Protein AF-A0A0D0D0M6-F1 (afdb_monomer_lite)

InterPro domains:
  IPR001842 Peptidase M36, fungalysin [PF02128] (1-257)
  IPR001842 Peptidase M36, fungalysin [PR00999] (35-55)
  IPR001842 Peptidase M36, fungalysin [PR00999] (170-192)
  IPR027268 Peptidase M4/M1, CTD superfamily [G3DSA:1.10.390.10] (174-257)
  IPR050371 Fungal extracellular virulence-associated metalloproteinases [PTHR33478] (1-257)

Secondary structure (DSSP, 8-state):
--EEEEE-TT--S--TTS-----EEPPPSSTTSPPPEE------PPP-SSHHHHHHHHHHTHHHHHHHHHHHHHHHHHHHHHTT--GGGT---S--TTSSS-S--PEEEEET-TT-SS-EEEE--STTS--EEEE-B-TTSSSPPBTTT-HHHHHHHHHHHHHHHHSS-TT---TTSSHHHHHHHHHHHHHHHHHHH--SS---B-SSHHHH--TTS-SSSS-B-SSTTT----GGGGGSTTTTSHHHHHHHHHHH-

Organism: NCBI:txid930991

Structure (mmCIF, N/CA/C/O backbone):
data_AF-A0A0D0D0M6-F1
#
_entry.id   AF-A0A0D0D0M6-F1
#
loop_
_atom_site.group_PDB
_atom_site.id
_atom_site.type_symbol
_atom_site.label_atom_id
_atom_site.label_alt_id
_atom_site.label_comp_id
_atom_site.label_asym_id
_atom_site.label_entity_id
_atom_site.label_seq_id
_atom_site.pdbx_PDB_ins_code
_atom_site.Cartn_x
_atom_site.Cartn_y
_atom_site.Cartn_z
_atom_site.occupancy
_atom_site.B_iso_or_equiv
_atom_site.auth_seq_id
_atom_site.auth_comp_id
_atom_site.auth_asym_id
_atom_site.auth_atom_id
_atom_site.pdbx_PDB_model_num
ATOM 1 N N . ASN A 1 1 ? 14.528 0.235 -9.787 1.00 97.25 1 ASN A N 1
ATOM 2 C CA . ASN A 1 1 ? 13.857 -0.540 -10.856 1.00 97.25 1 ASN A CA 1
ATOM 3 C C . ASN A 1 1 ? 12.371 -0.619 -10.584 1.00 97.25 1 ASN A C 1
ATOM 5 O O . ASN A 1 1 ? 11.600 -0.383 -11.497 1.00 97.25 1 ASN A O 1
ATOM 9 N N . ASN A 1 2 ? 11.991 -0.941 -9.349 1.00 98.06 2 ASN A N 1
ATOM 10 C CA . ASN A 1 2 ? 10.618 -1.296 -9.022 1.00 98.06 2 ASN A CA 1
ATOM 11 C C . ASN A 1 2 ? 9.775 -0.059 -8.644 1.00 98.06 2 ASN A C 1
ATOM 13 O O . ASN A 1 2 ? 8.611 0.020 -9.028 1.00 98.06 2 ASN A O 1
ATOM 17 N N . ILE A 1 3 ? 10.372 0.938 -7.967 1.00 97.19 3 ILE A N 1
ATOM 18 C CA . ILE A 1 3 ? 9.665 2.136 -7.484 1.00 97.19 3 ILE A CA 1
ATOM 19 C C . ILE A 1 3 ? 10.481 3.431 -7.670 1.00 97.19 3 ILE A C 1
ATOM 21 O O . ILE A 1 3 ? 11.702 3.438 -7.496 1.00 97.19 3 ILE A O 1
ATOM 25 N N . PHE A 1 4 ? 9.786 4.534 -7.967 1.00 97.81 4 PHE A N 1
ATOM 26 C CA . PHE A 1 4 ? 10.179 5.912 -7.666 1.00 97.81 4 PHE A CA 1
ATOM 27 C C . PHE A 1 4 ? 9.367 6.470 -6.481 1.00 97.81 4 PHE A C 1
ATOM 29 O O . PHE A 1 4 ? 8.154 6.635 -6.594 1.00 97.81 4 PHE A O 1
ATOM 36 N N . ALA A 1 5 ? 10.026 6.777 -5.358 1.00 97.69 5 ALA A N 1
ATOM 37 C CA . ALA A 1 5 ? 9.388 7.344 -4.167 1.00 97.69 5 ALA A CA 1
ATOM 38 C C . ALA A 1 5 ? 9.915 8.744 -3.846 1.00 97.69 5 ALA A C 1
ATOM 40 O O . ALA A 1 5 ? 11.127 8.965 -3.842 1.00 97.69 5 ALA A O 1
ATOM 41 N N . HIS A 1 6 ? 9.011 9.683 -3.568 1.00 98.12 6 HIS A N 1
ATOM 42 C CA . HIS A 1 6 ? 9.343 11.079 -3.287 1.00 98.12 6 HIS A CA 1
ATOM 43 C C . HIS A 1 6 ? 8.213 11.777 -2.519 1.00 98.12 6 HIS A C 1
ATOM 45 O O . HIS A 1 6 ? 7.079 11.302 -2.483 1.00 98.12 6 HIS A O 1
ATOM 51 N N . GLU A 1 7 ? 8.510 12.936 -1.932 1.00 97.31 7 GLU A N 1
ATOM 52 C CA . GLU A 1 7 ? 7.491 13.772 -1.288 1.00 97.31 7 GLU A CA 1
ATOM 53 C C . GLU A 1 7 ? 6.479 14.329 -2.307 1.00 97.31 7 GLU A C 1
ATOM 55 O 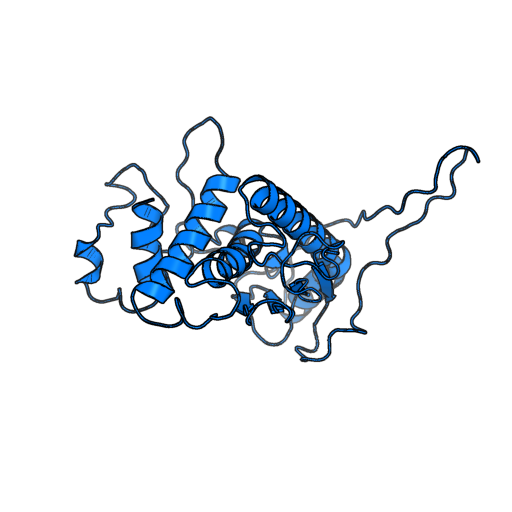O . GLU A 1 7 ? 6.792 14.461 -3.500 1.00 97.31 7 GLU A O 1
ATOM 60 N N . ASN A 1 8 ? 5.287 14.729 -1.849 1.00 97.50 8 ASN A N 1
ATOM 61 C CA . ASN A 1 8 ? 4.384 15.554 -2.659 1.00 97.50 8 ASN A CA 1
ATOM 62 C C . ASN A 1 8 ? 3.471 16.493 -1.849 1.00 97.50 8 ASN A C 1
ATOM 64 O O . ASN A 1 8 ? 2.256 16.519 -2.045 1.00 97.50 8 ASN A O 1
ATOM 68 N N . TRP A 1 9 ? 4.050 17.329 -0.987 1.00 95.06 9 TRP A N 1
ATOM 69 C CA . TRP A 1 9 ? 3.305 18.311 -0.181 1.00 95.06 9 TRP A CA 1
ATOM 70 C C . TRP A 1 9 ? 2.405 19.255 -0.979 1.00 95.06 9 TRP A C 1
ATOM 72 O O . TRP A 1 9 ? 1.359 19.671 -0.496 1.00 95.06 9 TRP A O 1
ATOM 82 N N . ASP A 1 10 ? 2.797 19.589 -2.208 1.00 93.62 10 ASP A N 1
ATOM 83 C CA . ASP A 1 10 ? 2.015 20.475 -3.072 1.00 93.62 10 ASP A CA 1
ATOM 84 C C . ASP A 1 10 ? 0.792 19.769 -3.705 1.00 93.62 10 ASP A C 1
ATOM 86 O O . ASP A 1 10 ? -0.006 20.435 -4.370 1.00 93.62 10 ASP A O 1
ATOM 90 N N . GLY A 1 11 ? 0.665 18.439 -3.569 1.00 93.06 11 GLY A N 1
ATOM 91 C CA . GLY A 1 11 ? -0.445 17.640 -4.107 1.00 93.06 11 GLY A CA 1
ATOM 92 C C . GLY A 1 11 ? -0.564 17.690 -5.635 1.00 93.06 11 GLY A C 1
ATOM 93 O O . GLY A 1 11 ? -1.667 17.694 -6.185 1.00 93.06 11 GLY A O 1
ATOM 94 N N . ARG A 1 12 ? 0.563 17.820 -6.350 1.00 91.50 12 ARG A N 1
ATOM 95 C CA . ARG A 1 12 ? 0.591 17.995 -7.814 1.00 91.50 12 ARG A CA 1
ATOM 96 C C . ARG A 1 12 ? 0.841 16.679 -8.545 1.00 91.50 12 ARG A C 1
ATOM 98 O O . ARG A 1 12 ? 1.447 15.760 -8.015 1.00 91.50 12 ARG A O 1
ATOM 105 N N . ASN A 1 13 ? 0.447 16.634 -9.817 1.00 88.00 13 ASN A N 1
ATOM 106 C CA . ASN A 1 13 ? 0.680 15.471 -10.683 1.00 88.00 13 ASN A CA 1
ATOM 107 C C . ASN A 1 13 ? 2.135 15.345 -11.168 1.00 88.00 13 ASN A C 1
ATOM 109 O O . ASN A 1 13 ? 2.549 14.274 -11.600 1.00 88.00 13 ASN A O 1
ATOM 113 N N . ALA A 1 14 ? 2.894 16.445 -11.183 1.00 92.06 14 ALA A N 1
ATOM 114 C CA . ALA A 1 14 ? 4.299 16.409 -11.574 1.00 92.06 14 ALA A CA 1
ATOM 115 C C . ALA A 1 14 ? 5.124 15.787 -10.443 1.00 92.06 14 ALA A C 1
ATOM 117 O O . ALA A 1 14 ? 5.022 16.235 -9.308 1.00 92.06 14 ALA A O 1
ATOM 118 N N . TRP A 1 15 ? 5.928 14.779 -10.779 1.00 94.06 15 TRP A N 1
ATOM 119 C CA . TRP A 1 15 ? 6.567 13.905 -9.793 1.00 94.06 15 TRP A CA 1
ATOM 120 C C . TRP A 1 15 ? 8.080 13.745 -10.021 1.00 94.06 15 TRP A C 1
ATOM 122 O O . TRP A 1 15 ? 8.858 13.657 -9.080 1.00 94.06 15 TRP A O 1
ATOM 132 N N . MET A 1 16 ? 8.528 13.806 -11.282 1.00 93.31 16 MET A N 1
ATOM 133 C CA . MET A 1 16 ? 9.902 13.486 -11.708 1.00 93.31 16 MET A CA 1
ATOM 134 C C . MET A 1 16 ? 11.006 14.315 -11.031 1.00 93.31 16 MET A C 1
ATOM 136 O O . MET A 1 16 ? 12.150 13.877 -10.960 1.00 93.31 16 MET A O 1
ATOM 140 N N . TYR A 1 17 ? 10.676 15.519 -10.562 1.00 93.94 17 TYR A N 1
ATOM 141 C CA . TYR A 1 17 ? 11.617 16.432 -9.907 1.00 93.94 17 TYR A CA 1
ATOM 142 C C . TYR A 1 17 ? 11.268 16.690 -8.438 1.00 93.94 17 TYR A C 1
ATOM 144 O O . TYR A 1 17 ? 11.812 17.618 -7.833 1.00 93.94 17 TYR A O 1
ATOM 152 N N . ASN A 1 18 ? 10.346 15.909 -7.872 1.00 96.44 18 ASN A N 1
ATOM 153 C CA . ASN A 1 18 ? 10.007 16.015 -6.463 1.00 96.44 18 ASN A CA 1
ATOM 154 C C . ASN A 1 18 ? 11.171 15.525 -5.603 1.00 96.44 18 ASN A C 1
ATOM 156 O O . ASN A 1 18 ? 11.998 14.712 -6.024 1.00 96.44 18 ASN A O 1
ATOM 160 N N . ARG A 1 19 ? 11.256 16.055 -4.382 1.00 96.00 19 ARG A N 1
ATOM 161 C CA . ARG A 1 19 ? 12.382 15.751 -3.503 1.00 96.00 19 ARG A CA 1
ATOM 162 C C . ARG A 1 19 ? 12.270 14.330 -2.976 1.00 96.00 19 ARG A C 1
ATOM 164 O O . ARG A 1 19 ? 11.218 13.893 -2.516 1.00 96.00 19 ARG A O 1
ATOM 171 N N . HIS A 1 20 ? 13.401 13.648 -2.964 1.00 95.06 20 HIS A N 1
ATOM 172 C CA . HIS A 1 20 ? 13.573 12.361 -2.315 1.00 95.06 20 HIS A CA 1
ATOM 173 C C . HIS A 1 20 ? 14.904 12.356 -1.550 1.00 95.06 20 HIS A C 1
ATOM 175 O O . HIS A 1 20 ? 15.782 13.185 -1.816 1.00 95.06 20 HIS A O 1
ATOM 181 N N . PRO A 1 21 ? 15.084 11.456 -0.575 1.00 94.69 21 PRO A N 1
ATOM 182 C CA . PRO A 1 21 ? 16.364 11.290 0.097 1.00 94.69 21 PRO A CA 1
ATOM 183 C C . PRO A 1 21 ? 17.452 10.830 -0.884 1.00 94.69 21 PRO A C 1
ATOM 185 O O . PRO A 1 21 ? 17.215 9.957 -1.715 1.00 94.69 21 PRO A O 1
ATOM 188 N N . GLU A 1 22 ? 18.656 11.391 -0.768 1.00 91.38 22 GLU A N 1
ATOM 189 C CA . GLU A 1 22 ? 19.834 10.969 -1.551 1.00 91.38 22 GLU A CA 1
ATOM 190 C C . GLU A 1 22 ? 20.711 9.946 -0.803 1.00 91.38 22 GLU A C 1
ATOM 192 O O . GLU A 1 22 ? 21.641 9.380 -1.373 1.00 91.38 22 GLU A O 1
ATOM 197 N N . GLY A 1 23 ? 20.416 9.697 0.478 1.00 88.94 23 GLY A N 1
ATOM 198 C CA . GLY A 1 23 ? 21.279 8.928 1.372 1.00 88.94 23 GLY A CA 1
ATOM 199 C C . GLY A 1 23 ? 22.535 9.702 1.787 1.00 88.94 23 GLY A C 1
ATOM 200 O O . GLY A 1 23 ? 22.763 10.843 1.383 1.00 88.94 23 GLY A O 1
ATOM 201 N N . SER A 1 24 ? 23.346 9.100 2.649 1.00 87.12 24 SER A N 1
ATOM 202 C CA . SER A 1 24 ? 24.688 9.577 2.979 1.00 87.12 24 SER A CA 1
ATOM 203 C C . SER A 1 24 ? 25.728 8.575 2.494 1.00 87.12 24 SER A C 1
ATOM 205 O O . SER A 1 24 ? 25.530 7.365 2.568 1.00 87.12 24 SER A O 1
ATOM 207 N N . ILE A 1 25 ? 26.852 9.079 1.991 1.00 82.19 25 ILE A N 1
ATOM 208 C CA . ILE A 1 25 ? 28.014 8.255 1.664 1.00 82.19 25 ILE A CA 1
ATOM 209 C C . ILE A 1 25 ? 29.025 8.474 2.778 1.00 82.19 25 ILE A C 1
ATOM 211 O O . ILE A 1 25 ? 29.582 9.566 2.908 1.00 82.19 25 ILE A O 1
ATOM 215 N N . GLU A 1 26 ? 29.273 7.445 3.580 1.00 70.19 26 GLU A N 1
ATOM 216 C CA . GLU A 1 26 ? 30.459 7.445 4.427 1.00 70.19 26 GLU A CA 1
ATOM 217 C C . GLU A 1 26 ? 31.659 7.065 3.562 1.00 70.19 26 GLU A C 1
ATOM 219 O O . GLU A 1 26 ? 31.670 6.020 2.908 1.00 70.19 26 GLU A O 1
ATOM 224 N N . ALA A 1 27 ? 32.664 7.944 3.514 1.00 67.12 27 ALA A N 1
ATOM 225 C CA . ALA A 1 27 ? 33.913 7.631 2.839 1.00 67.12 27 ALA A CA 1
ATOM 226 C C . ALA A 1 27 ? 34.531 6.408 3.535 1.00 67.12 27 ALA A C 1
ATOM 228 O O . ALA A 1 27 ? 34.791 6.477 4.741 1.00 67.12 27 ALA A O 1
ATOM 229 N N . PRO A 1 28 ? 34.749 5.291 2.821 1.00 67.38 28 PRO A N 1
ATOM 230 C CA . PRO A 1 28 ? 35.252 4.094 3.459 1.00 67.38 28 PRO A CA 1
ATOM 231 C C . PRO A 1 28 ? 36.647 4.376 4.027 1.00 67.38 28 PRO A C 1
ATOM 233 O O . PRO A 1 28 ? 37.500 4.972 3.369 1.00 67.38 28 PRO A O 1
ATOM 236 N N . THR A 1 29 ? 36.880 3.956 5.270 1.00 69.75 29 THR A N 1
ATOM 237 C CA . THR A 1 29 ? 38.198 4.057 5.922 1.00 69.75 29 THR A CA 1
ATOM 238 C C . THR A 1 29 ? 39.225 3.111 5.293 1.00 69.75 29 THR A C 1
ATOM 240 O O . THR A 1 29 ? 40.427 3.290 5.484 1.00 69.75 29 THR A O 1
ATOM 243 N N . ASP A 1 30 ? 38.751 2.142 4.506 1.00 73.88 30 ASP A N 1
ATOM 244 C CA . ASP A 1 30 ? 39.528 1.191 3.722 1.00 73.88 30 ASP A CA 1
ATOM 245 C C . ASP A 1 30 ? 39.128 1.290 2.241 1.00 73.88 30 ASP A C 1
ATOM 247 O O . ASP A 1 30 ? 37.984 1.041 1.868 1.00 73.88 30 ASP A O 1
ATOM 251 N N . ILE A 1 31 ? 40.092 1.623 1.382 1.00 69.88 31 ILE A N 1
ATOM 252 C CA . ILE A 1 31 ? 39.899 1.810 -0.064 1.00 69.88 31 ILE A CA 1
ATOM 253 C C . ILE A 1 31 ? 39.481 0.526 -0.808 1.00 69.88 31 ILE A C 1
ATOM 255 O O . ILE A 1 31 ? 39.134 0.584 -1.987 1.00 69.88 31 ILE A O 1
ATOM 259 N N . THR A 1 32 ? 39.517 -0.634 -0.143 1.00 73.62 32 THR A N 1
ATOM 260 C CA . THR A 1 32 ? 39.009 -1.907 -0.679 1.00 73.62 32 THR A CA 1
ATOM 261 C C . THR A 1 32 ? 37.509 -2.111 -0.446 1.00 73.62 32 THR A C 1
ATOM 263 O O . THR A 1 32 ? 36.910 -2.990 -1.069 1.00 73.62 32 THR A O 1
ATOM 266 N N . ILE A 1 33 ? 36.879 -1.291 0.404 1.00 68.06 33 ILE A N 1
ATOM 267 C CA . ILE A 1 33 ? 35.442 -1.340 0.680 1.00 68.06 33 ILE A CA 1
ATOM 268 C C . ILE A 1 33 ? 34.712 -0.480 -0.351 1.00 68.06 33 ILE A C 1
ATOM 270 O O . ILE A 1 33 ? 35.033 0.689 -0.562 1.00 68.06 33 ILE A O 1
ATOM 274 N N . THR A 1 34 ? 33.700 -1.060 -0.995 1.00 68.81 34 THR A N 1
ATOM 275 C CA . THR A 1 34 ? 32.820 -0.299 -1.888 1.00 68.81 34 THR A CA 1
ATOM 276 C C . THR A 1 34 ? 32.013 0.691 -1.047 1.00 68.81 34 THR A C 1
ATOM 278 O O . THR A 1 34 ? 31.364 0.246 -0.098 1.00 68.81 34 THR A O 1
ATOM 281 N N . PRO A 1 35 ? 32.037 2.002 -1.353 1.00 68.19 35 PRO A N 1
ATOM 282 C CA . PRO A 1 35 ? 31.231 2.973 -0.625 1.00 68.19 35 PRO A CA 1
ATOM 283 C C . PRO A 1 35 ? 29.759 2.555 -0.666 1.00 68.19 35 PRO A C 1
ATOM 285 O O . PRO A 1 35 ? 29.196 2.350 -1.742 1.00 68.19 35 PRO A O 1
ATOM 288 N N . SER A 1 36 ? 29.153 2.398 0.509 1.00 79.00 36 SER A N 1
ATOM 289 C CA . SER A 1 36 ? 27.725 2.131 0.651 1.00 79.00 36 SER A CA 1
ATOM 290 C C . SER A 1 36 ? 26.976 3.443 0.840 1.00 79.00 36 SER A C 1
ATOM 292 O O . SER A 1 36 ? 27.413 4.310 1.597 1.00 79.00 36 SER A O 1
ATOM 294 N N . VAL A 1 37 ? 25.831 3.572 0.176 1.00 87.94 37 VAL A N 1
ATOM 295 C CA . VAL A 1 37 ? 24.884 4.651 0.456 1.00 87.94 37 VAL A CA 1
ATOM 296 C C . VAL A 1 37 ? 24.011 4.215 1.631 1.00 87.94 37 VAL A C 1
ATOM 298 O O . VAL A 1 37 ? 23.386 3.156 1.577 1.00 87.94 37 VAL A O 1
ATOM 301 N N . THR A 1 38 ? 23.974 5.020 2.686 1.00 91.06 38 THR A N 1
ATOM 302 C CA . THR A 1 38 ? 23.186 4.764 3.893 1.00 91.06 38 THR A CA 1
ATOM 303 C C . THR A 1 38 ? 21.938 5.639 3.896 1.00 91.06 38 THR A C 1
ATOM 305 O O . THR A 1 38 ? 22.023 6.863 3.813 1.00 91.06 38 THR A O 1
ATOM 308 N N . PHE A 1 39 ? 20.771 5.018 4.054 1.00 94.88 39 PHE A N 1
ATOM 309 C CA . PHE A 1 39 ? 19.494 5.707 4.248 1.00 94.88 39 PHE A CA 1
ATOM 310 C C . PHE A 1 39 ? 19.036 5.493 5.690 1.00 94.88 39 PHE A C 1
ATOM 312 O O . PHE A 1 39 ? 18.319 4.547 5.998 1.00 94.88 39 PHE A O 1
ATOM 319 N N . SER A 1 40 ? 19.521 6.345 6.593 1.00 94.94 40 SER A N 1
ATOM 320 C CA . SER A 1 40 ? 19.185 6.299 8.016 1.00 94.94 40 SER A CA 1
ATOM 321 C C . SER A 1 40 ? 18.767 7.688 8.468 1.00 94.94 40 SER A C 1
ATOM 323 O O . SER A 1 40 ? 19.578 8.616 8.503 1.00 94.94 40 SER A O 1
ATOM 325 N N . TYR A 1 41 ? 17.482 7.830 8.769 1.00 96.19 41 TYR A N 1
ATOM 326 C CA . TYR A 1 41 ? 16.874 9.077 9.205 1.00 96.19 41 TYR A CA 1
ATOM 327 C C . TYR A 1 41 ? 16.076 8.790 10.479 1.00 96.19 41 TYR A C 1
ATOM 329 O O . TYR A 1 41 ? 15.319 7.818 10.498 1.00 96.19 41 TYR A O 1
ATOM 337 N N . PRO A 1 42 ? 16.261 9.569 11.557 1.00 95.75 42 PRO A N 1
ATOM 338 C CA . PRO A 1 42 ? 15.502 9.364 12.782 1.00 95.75 42 PRO A CA 1
ATOM 339 C C . PRO A 1 42 ? 14.012 9.608 12.524 1.00 95.75 42 PRO A C 1
ATOM 341 O O . PRO A 1 42 ? 13.658 10.535 11.802 1.00 95.75 42 PRO A O 1
ATOM 344 N N . TYR A 1 43 ? 13.164 8.790 13.144 1.00 96.12 43 TYR A N 1
ATOM 345 C CA . TYR A 1 43 ? 11.715 8.959 13.156 1.00 96.12 43 TYR A CA 1
ATOM 346 C C . TYR A 1 43 ? 11.238 8.903 14.606 1.00 96.12 43 TYR A C 1
ATOM 348 O O . TYR A 1 43 ? 11.111 7.828 15.194 1.00 96.12 43 TYR A O 1
ATOM 356 N N . THR A 1 44 ? 11.035 10.078 15.195 1.00 94.75 44 THR A N 1
ATOM 357 C CA . THR A 1 44 ? 10.569 10.231 16.579 1.00 94.75 44 THR A CA 1
ATOM 358 C C . THR A 1 44 ? 9.586 11.401 16.621 1.00 94.75 44 THR A C 1
ATOM 360 O O . THR A 1 44 ? 9.996 12.507 16.979 1.00 94.75 44 THR A O 1
ATOM 363 N N . PRO A 1 45 ? 8.325 11.191 16.193 1.00 91.56 45 PRO A N 1
ATOM 364 C CA . PRO A 1 45 ? 7.329 12.251 16.152 1.00 91.56 45 PRO A CA 1
ATOM 365 C C . PRO A 1 45 ? 6.985 12.729 17.565 1.00 91.56 45 PRO A C 1
ATOM 367 O O . PRO A 1 45 ? 6.707 11.925 18.460 1.00 91.56 45 PRO A O 1
ATOM 370 N N . ASN A 1 46 ? 7.012 14.044 17.765 1.00 92.69 46 ASN A N 1
ATOM 371 C CA . ASN A 1 46 ? 6.681 14.686 19.032 1.00 92.69 46 ASN A CA 1
ATOM 372 C C . ASN A 1 46 ? 5.211 15.133 19.070 1.00 92.69 46 ASN A C 1
ATOM 374 O O . ASN A 1 46 ? 4.640 15.461 18.031 1.00 92.69 46 ASN A O 1
ATOM 378 N N . PRO A 1 47 ? 4.589 15.188 20.264 1.00 91.31 47 PRO A N 1
ATOM 379 C CA . PRO A 1 47 ? 3.294 15.836 20.440 1.00 91.31 47 PRO A CA 1
ATOM 380 C C . PRO A 1 47 ? 3.288 17.257 19.877 1.00 91.31 47 PRO A C 1
ATOM 382 O O . PRO A 1 47 ? 4.199 18.034 20.157 1.00 91.31 47 PRO A O 1
ATOM 385 N N . ALA A 1 48 ? 2.241 17.582 19.124 1.00 91.44 48 ALA A N 1
ATOM 386 C CA . ALA A 1 48 ? 2.005 18.912 18.582 1.00 91.44 48 ALA A CA 1
ATOM 387 C C . ALA A 1 48 ? 0.752 19.533 19.216 1.00 91.44 48 ALA A C 1
ATOM 389 O O . ALA A 1 48 ? -0.246 18.844 19.444 1.00 91.44 48 ALA A O 1
ATOM 390 N N . ASP A 1 49 ? 0.791 20.836 19.489 1.00 90.81 49 ASP A N 1
ATOM 391 C CA . ASP A 1 49 ? -0.329 21.553 20.116 1.00 90.81 49 ASP A CA 1
ATOM 392 C C . ASP A 1 49 ? -1.339 22.080 19.085 1.00 90.81 49 ASP A C 1
ATOM 394 O O . ASP A 1 49 ? -2.505 22.317 19.412 1.00 90.81 49 ASP A O 1
ATOM 398 N N . THR A 1 50 ? -0.907 22.260 17.833 1.00 92.88 50 THR A N 1
ATOM 399 C CA . THR A 1 50 ? -1.726 22.784 16.736 1.00 92.88 50 THR A CA 1
ATOM 400 C C . THR A 1 50 ? -1.649 21.891 15.499 1.00 92.88 50 THR A C 1
ATOM 402 O O . THR A 1 50 ? -0.714 21.109 15.337 1.00 92.88 50 THR A O 1
ATOM 405 N N . GLU A 1 51 ? -2.629 22.014 14.599 1.00 90.06 51 GLU A N 1
ATOM 406 C CA . GLU A 1 51 ? -2.602 21.328 13.300 1.00 90.06 51 GLU A CA 1
ATOM 407 C C . GLU A 1 51 ? -1.398 21.771 12.454 1.00 90.06 51 GLU A C 1
ATOM 409 O O . GLU A 1 51 ? -0.757 20.941 11.821 1.00 90.06 51 GLU A O 1
ATOM 414 N N . GLU A 1 52 ? -1.036 23.056 12.496 1.00 92.75 52 GLU A N 1
ATOM 415 C CA . GLU A 1 52 ? 0.137 23.588 11.792 1.00 92.75 52 GLU A CA 1
ATOM 416 C C . GLU A 1 52 ? 1.438 22.950 12.298 1.00 92.75 52 GLU A C 1
ATOM 418 O O . GLU A 1 52 ? 2.232 22.453 11.497 1.00 92.75 52 GLU A O 1
ATOM 423 N N . ASP A 1 53 ? 1.622 22.885 13.619 1.00 94.44 53 ASP A N 1
ATOM 424 C CA . ASP A 1 53 ? 2.790 22.236 14.227 1.00 94.44 53 ASP A CA 1
ATOM 425 C C . ASP A 1 53 ? 2.816 20.736 13.922 1.00 94.44 53 ASP A C 1
ATOM 427 O O . ASP A 1 53 ? 3.871 20.162 13.677 1.00 94.44 53 ASP A O 1
ATOM 431 N N . SER A 1 54 ? 1.644 20.103 13.896 1.00 94.06 54 SER A N 1
ATOM 432 C CA . SER A 1 54 ? 1.483 18.685 13.585 1.00 94.06 54 SER A CA 1
ATOM 433 C C . SER A 1 54 ? 1.900 18.360 12.145 1.00 94.06 54 SER A C 1
ATOM 435 O O . SER A 1 54 ? 2.613 17.387 11.893 1.00 94.06 54 SER A O 1
ATOM 437 N N . MET A 1 55 ? 1.521 19.220 11.197 1.00 93.00 55 MET A N 1
ATOM 438 C CA . MET A 1 55 ? 1.945 19.126 9.800 1.00 93.00 55 MET A CA 1
ATOM 439 C C . MET A 1 55 ? 3.446 19.384 9.640 1.00 93.00 55 MET A C 1
ATOM 441 O O . MET A 1 55 ? 4.125 18.651 8.920 1.00 93.00 55 MET A O 1
ATOM 445 N N . ALA A 1 56 ? 3.983 20.389 10.338 1.00 94.44 56 ALA A N 1
ATOM 446 C CA . ALA A 1 56 ? 5.415 20.676 10.345 1.00 94.44 56 ALA A CA 1
ATOM 447 C C . ALA A 1 56 ? 6.232 19.520 10.949 1.00 94.44 56 ALA A C 1
ATOM 449 O O . ALA A 1 56 ? 7.305 19.190 10.437 1.00 94.44 56 ALA A O 1
ATOM 450 N N . GLU A 1 57 ? 5.710 18.868 11.991 1.00 95.81 57 GLU A N 1
ATOM 451 C CA . GLU A 1 57 ? 6.316 17.685 12.601 1.00 95.81 57 GLU A CA 1
ATOM 452 C C . GLU A 1 57 ? 6.382 16.536 11.590 1.00 95.81 57 GLU A C 1
ATOM 454 O O . GLU A 1 57 ? 7.472 16.019 11.341 1.00 95.81 57 GLU A O 1
ATOM 459 N N . ALA A 1 58 ? 5.268 16.187 10.934 1.00 95.50 58 ALA A N 1
ATOM 460 C CA . ALA A 1 58 ? 5.254 15.164 9.885 1.00 95.50 58 ALA A CA 1
ATOM 461 C C . ALA A 1 58 ? 6.239 15.494 8.747 1.00 95.50 58 ALA A C 1
ATOM 463 O O . ALA A 1 58 ? 7.003 14.629 8.307 1.00 95.50 58 ALA A O 1
ATOM 464 N N . GLN A 1 59 ? 6.297 16.767 8.339 1.00 95.69 59 GLN A N 1
ATOM 465 C CA . GLN A 1 59 ? 7.233 17.251 7.326 1.00 95.69 59 GLN A CA 1
ATOM 466 C C . GLN A 1 59 ? 8.695 17.158 7.726 1.00 95.69 59 GLN A C 1
ATOM 468 O O . GLN A 1 59 ? 9.544 16.867 6.879 1.00 95.69 59 GLN A O 1
ATOM 473 N N . SER A 1 60 ? 9.010 17.327 9.005 1.00 96.44 60 SER A N 1
ATOM 474 C CA . SER A 1 60 ? 10.377 17.155 9.492 1.00 96.44 60 SER A CA 1
ATOM 475 C C . SER A 1 60 ? 10.892 15.715 9.315 1.00 96.44 60 SER A C 1
ATOM 477 O O . SER A 1 60 ? 12.098 15.513 9.134 1.00 96.44 60 SER A O 1
ATOM 479 N N . HIS A 1 61 ? 9.984 14.731 9.260 1.00 97.06 61 HIS A N 1
ATOM 480 C CA . HIS A 1 61 ? 10.290 13.302 9.131 1.00 97.06 61 HIS A CA 1
ATOM 481 C C . HIS A 1 61 ? 10.216 12.761 7.694 1.00 97.06 61 HIS A C 1
ATOM 483 O O . HIS A 1 61 ? 10.515 11.585 7.482 1.00 97.06 61 HIS A O 1
ATOM 489 N N . ILE A 1 62 ? 9.928 13.599 6.686 1.00 97.50 62 ILE A N 1
ATOM 490 C CA . ILE A 1 62 ? 9.713 13.177 5.284 1.00 97.50 62 ILE A CA 1
ATOM 491 C C . ILE A 1 62 ? 10.810 12.251 4.737 1.00 97.50 62 ILE A C 1
ATOM 493 O O . ILE A 1 62 ? 10.536 11.319 3.984 1.00 97.50 62 ILE A O 1
ATOM 497 N N . LYS A 1 63 ? 12.076 12.456 5.127 1.00 97.88 63 LYS A N 1
ATOM 498 C CA . LYS A 1 63 ? 13.175 11.601 4.655 1.00 97.88 63 LYS A CA 1
ATOM 499 C C . LYS A 1 63 ? 13.075 10.172 5.181 1.00 97.88 63 LYS A C 1
ATOM 501 O O . LYS A 1 63 ? 13.344 9.232 4.431 1.00 97.88 63 LYS A O 1
ATOM 506 N N . ALA A 1 64 ? 12.708 10.018 6.451 1.00 97.94 64 ALA A N 1
ATOM 507 C CA . ALA A 1 64 ? 12.466 8.713 7.050 1.00 97.94 64 ALA A CA 1
ATOM 508 C C . ALA A 1 64 ? 11.250 8.056 6.395 1.00 97.94 64 ALA A C 1
ATOM 510 O O . ALA A 1 64 ? 11.340 6.903 5.984 1.00 97.94 64 ALA A O 1
ATOM 511 N N . THR A 1 65 ? 10.174 8.817 6.190 1.00 98.06 65 THR A N 1
ATOM 512 C CA . THR A 1 65 ? 8.946 8.328 5.564 1.00 98.06 65 THR A CA 1
ATOM 513 C C . THR A 1 65 ? 9.163 7.837 4.134 1.00 98.06 65 THR A C 1
ATOM 515 O O . THR A 1 65 ? 8.839 6.690 3.830 1.00 98.06 65 THR A O 1
ATOM 518 N N . VAL A 1 66 ? 9.793 8.638 3.265 1.00 98.50 66 VAL A N 1
ATOM 519 C CA . VAL A 1 66 ? 10.095 8.215 1.885 1.00 98.50 66 VAL A CA 1
ATOM 520 C C . VAL A 1 66 ? 10.970 6.960 1.875 1.00 98.50 66 VAL A C 1
ATOM 522 O O . VAL A 1 66 ? 10.739 6.049 1.083 1.00 98.50 66 VAL A O 1
ATOM 525 N N . THR A 1 67 ? 11.945 6.877 2.786 1.00 98.06 67 THR A N 1
ATOM 526 C CA . THR A 1 67 ? 12.817 5.700 2.915 1.00 98.06 67 THR A CA 1
ATOM 527 C C . THR A 1 67 ? 12.038 4.461 3.369 1.00 98.06 67 THR A C 1
ATOM 529 O O . THR A 1 67 ? 12.233 3.384 2.809 1.00 98.06 67 THR A O 1
ATOM 532 N N . GLN A 1 68 ? 11.147 4.595 4.356 1.00 97.94 68 GLN A N 1
ATOM 533 C CA . GLN A 1 68 ? 10.325 3.498 4.875 1.00 97.94 68 GLN A CA 1
ATOM 534 C C . GLN A 1 68 ? 9.361 2.966 3.812 1.00 97.94 68 GLN A C 1
ATOM 536 O O . GLN A 1 68 ? 9.244 1.748 3.641 1.00 97.94 68 GLN A O 1
ATOM 541 N N . TRP A 1 69 ? 8.701 3.861 3.076 1.00 97.69 69 TRP A N 1
ATOM 542 C CA . TRP A 1 69 ? 7.804 3.474 1.993 1.00 97.69 69 TRP A CA 1
ATOM 543 C C . TRP A 1 69 ? 8.580 2.756 0.882 1.00 97.69 69 TRP A C 1
ATOM 545 O O . TRP A 1 69 ? 8.192 1.667 0.451 1.00 97.69 69 TRP A O 1
ATOM 555 N N . PHE A 1 70 ? 9.724 3.313 0.463 1.00 98.06 70 PHE A N 1
ATOM 556 C CA . PHE A 1 70 ? 10.605 2.704 -0.540 1.00 98.06 70 PHE A CA 1
ATOM 557 C C . PHE A 1 70 ? 11.058 1.299 -0.116 1.00 98.06 70 PHE A C 1
ATOM 559 O O . PHE A 1 70 ? 10.875 0.339 -0.855 1.00 98.06 70 PHE A O 1
ATOM 566 N N . TYR A 1 71 ? 11.540 1.143 1.119 1.00 97.81 71 TYR A N 1
ATOM 567 C CA . TYR A 1 71 ? 11.920 -0.161 1.663 1.00 97.81 71 TYR A CA 1
ATOM 568 C C . TYR A 1 71 ? 10.754 -1.162 1.652 1.00 97.81 71 TYR A C 1
ATOM 570 O O . TYR A 1 71 ? 10.899 -2.288 1.180 1.00 97.81 71 TYR A O 1
ATOM 578 N N . THR A 1 72 ? 9.589 -0.760 2.164 1.00 98.38 72 THR A N 1
ATOM 579 C CA . THR A 1 72 ? 8.425 -1.653 2.297 1.00 98.38 72 THR A CA 1
ATOM 580 C C . THR A 1 72 ? 7.926 -2.115 0.932 1.00 98.38 72 THR A C 1
ATOM 582 O O . THR A 1 72 ? 7.603 -3.288 0.752 1.00 98.38 72 THR A O 1
ATOM 585 N N . SER A 1 73 ? 7.896 -1.205 -0.040 1.00 97.94 73 SER A N 1
ATOM 586 C CA . SER A 1 73 ? 7.425 -1.492 -1.392 1.00 97.94 73 SER A CA 1
ATOM 587 C C . SER A 1 73 ? 8.379 -2.376 -2.191 1.00 97.94 73 SER A C 1
ATOM 589 O O . SER A 1 73 ? 7.907 -3.301 -2.849 1.00 97.94 73 SER A O 1
ATOM 591 N N . ASP A 1 74 ? 9.697 -2.180 -2.087 1.00 98.12 74 ASP A N 1
ATOM 592 C CA . ASP A 1 74 ? 10.676 -3.085 -2.704 1.00 98.12 74 ASP A CA 1
ATOM 593 C C . ASP A 1 74 ? 10.611 -4.489 -2.080 1.00 98.12 74 ASP A C 1
ATOM 595 O O . ASP A 1 74 ? 10.604 -5.492 -2.795 1.00 98.12 74 ASP A O 1
ATOM 599 N N . MET A 1 75 ? 10.461 -4.584 -0.753 1.00 98.38 75 MET A N 1
ATOM 600 C CA . MET A 1 75 ? 10.273 -5.872 -0.074 1.00 98.38 75 MET A CA 1
ATOM 601 C C . MET A 1 75 ? 8.975 -6.571 -0.504 1.00 98.38 75 MET A C 1
ATOM 603 O O . MET A 1 75 ? 8.966 -7.788 -0.706 1.00 98.38 75 MET A O 1
ATOM 607 N N . ALA A 1 76 ? 7.882 -5.820 -0.665 1.00 98.31 76 ALA A N 1
ATOM 608 C CA . ALA A 1 76 ? 6.612 -6.347 -1.158 1.00 98.31 76 ALA A CA 1
ATOM 609 C C . ALA A 1 76 ? 6.709 -6.791 -2.627 1.00 98.31 76 ALA A C 1
ATOM 611 O O . ALA A 1 76 ? 6.230 -7.873 -2.962 1.00 98.31 76 ALA A O 1
ATOM 612 N N . HIS A 1 77 ? 7.382 -6.015 -3.486 1.00 98.50 77 HIS A N 1
ATOM 613 C CA . HIS A 1 77 ? 7.670 -6.404 -4.867 1.00 98.50 77 HIS A CA 1
ATOM 614 C C . HIS A 1 77 ? 8.395 -7.753 -4.914 1.00 98.50 77 HIS A C 1
ATOM 616 O O . HIS A 1 77 ? 7.936 -8.675 -5.586 1.00 98.50 77 HIS A O 1
ATOM 622 N N . ASP A 1 78 ? 9.489 -7.902 -4.165 1.00 98.62 78 ASP A N 1
ATOM 623 C CA . ASP A 1 78 ? 10.290 -9.129 -4.169 1.00 98.62 78 ASP A CA 1
ATOM 624 C C . ASP A 1 78 ? 9.517 -10.328 -3.604 1.00 98.62 78 ASP A C 1
ATOM 626 O O . ASP A 1 78 ? 9.646 -11.458 -4.094 1.00 98.62 78 ASP A O 1
ATOM 630 N N . LEU A 1 79 ? 8.665 -10.087 -2.604 1.00 98.38 79 LEU A N 1
ATOM 631 C CA . LEU A 1 79 ? 7.742 -11.091 -2.095 1.00 98.38 79 LEU A CA 1
ATOM 632 C C . LEU A 1 79 ? 6.763 -11.544 -3.186 1.00 98.38 79 LEU A C 1
ATOM 634 O O . LEU A 1 79 ? 6.647 -12.745 -3.433 1.00 98.38 79 LEU A O 1
ATOM 638 N N . PHE A 1 80 ? 6.084 -10.615 -3.859 1.00 98.44 80 PHE A N 1
ATOM 639 C CA . PHE A 1 80 ? 5.127 -10.939 -4.920 1.00 98.44 80 PHE A CA 1
ATOM 640 C C . PHE A 1 80 ? 5.809 -11.632 -6.103 1.00 98.44 80 PHE A C 1
ATOM 642 O O . PHE A 1 80 ? 5.285 -12.620 -6.625 1.00 98.44 80 PHE A O 1
ATOM 649 N N . TYR A 1 81 ? 7.020 -11.198 -6.460 1.00 98.50 81 TYR A N 1
ATOM 650 C CA . TYR A 1 81 ? 7.844 -11.826 -7.490 1.00 98.50 81 TYR A CA 1
ATOM 651 C C . TYR A 1 81 ? 8.105 -13.299 -7.180 1.00 98.50 81 TYR A C 1
ATOM 653 O O . TYR A 1 81 ? 7.940 -14.169 -8.038 1.00 98.50 81 TYR A O 1
ATOM 661 N N . ARG A 1 82 ? 8.444 -13.610 -5.922 1.00 98.19 82 ARG A N 1
ATOM 662 C CA . ARG A 1 82 ? 8.662 -14.989 -5.462 1.00 98.19 82 ARG A CA 1
ATOM 663 C C . ARG A 1 82 ? 7.416 -15.869 -5.597 1.00 98.19 82 ARG A C 1
ATOM 665 O O . ARG A 1 82 ? 7.558 -17.080 -5.767 1.00 98.19 82 ARG A O 1
ATOM 672 N N . TYR A 1 83 ? 6.227 -15.275 -5.546 1.00 97.50 83 TYR A N 1
ATOM 673 C CA . TYR A 1 83 ? 4.947 -15.954 -5.755 1.00 97.50 83 TYR A CA 1
ATOM 674 C C . TYR A 1 83 ? 4.430 -15.876 -7.201 1.00 97.50 83 TYR A C 1
ATOM 676 O O . TYR A 1 83 ? 3.314 -16.311 -7.473 1.00 97.50 83 TYR A O 1
ATOM 684 N N . GLY A 1 84 ? 5.252 -15.411 -8.146 1.00 97.44 84 GLY A N 1
ATOM 685 C CA . GLY A 1 84 ? 4.969 -15.483 -9.581 1.00 97.44 84 GLY A CA 1
ATOM 686 C C . GLY A 1 84 ? 4.519 -14.174 -10.225 1.00 97.44 84 GLY A C 1
ATOM 687 O O . GLY A 1 84 ? 4.306 -14.164 -11.439 1.00 97.44 84 GLY A O 1
ATOM 688 N N . PHE A 1 85 ? 4.437 -13.071 -9.472 1.00 97.94 85 PHE A N 1
ATOM 689 C CA . PHE A 1 85 ? 4.217 -11.738 -10.040 1.00 97.94 85 PHE A CA 1
ATOM 690 C C . PHE A 1 85 ? 5.516 -11.207 -10.660 1.00 97.94 85 PHE A C 1
ATOM 692 O O . PHE A 1 85 ? 6.246 -10.407 -10.080 1.00 97.94 85 PHE A O 1
ATOM 699 N N . THR A 1 86 ? 5.836 -11.766 -11.821 1.00 98.00 86 THR A N 1
ATOM 700 C CA . THR A 1 86 ? 7.049 -11.519 -12.610 1.00 98.00 86 THR A CA 1
ATOM 701 C C . THR A 1 86 ? 6.760 -10.587 -13.783 1.00 98.00 86 THR A C 1
ATOM 703 O O . THR A 1 86 ? 5.608 -10.243 -14.031 1.00 98.00 86 THR A O 1
ATOM 706 N N . GLU A 1 87 ? 7.783 -10.250 -14.564 1.00 98.12 87 GLU A N 1
ATOM 707 C CA . GLU A 1 87 ? 7.675 -9.408 -15.759 1.00 98.12 87 GLU A CA 1
ATOM 708 C C . GLU A 1 87 ? 6.632 -9.954 -16.742 1.00 98.12 87 GLU A C 1
ATOM 710 O O . GLU A 1 87 ? 5.747 -9.245 -17.206 1.00 98.12 87 GLU A O 1
ATOM 715 N N . ALA A 1 88 ? 6.652 -11.263 -17.009 1.00 96.31 88 ALA A N 1
ATOM 716 C CA . ALA A 1 88 ? 5.665 -11.904 -17.882 1.00 96.31 88 ALA A CA 1
ATOM 717 C C . ALA A 1 88 ? 4.233 -11.909 -17.309 1.00 96.31 88 ALA A C 1
ATOM 719 O O . ALA A 1 88 ? 3.282 -12.128 -18.060 1.00 96.31 88 ALA A O 1
ATOM 720 N N . ALA A 1 89 ? 4.093 -11.695 -16.000 1.00 96.38 89 ALA A N 1
ATOM 721 C CA . ALA A 1 89 ? 2.824 -11.544 -15.296 1.00 96.38 89 ALA A CA 1
ATOM 722 C C . ALA A 1 89 ? 2.482 -10.069 -15.006 1.00 96.38 89 ALA A C 1
ATOM 724 O O . ALA A 1 89 ? 1.583 -9.819 -14.204 1.00 96.38 89 ALA A O 1
ATOM 725 N N . SER A 1 90 ? 3.171 -9.126 -15.662 1.00 95.88 90 SER A N 1
ATOM 726 C CA . SER A 1 90 ? 2.914 -7.681 -15.585 1.00 95.88 90 SER A CA 1
ATOM 727 C C . SER A 1 90 ? 3.154 -7.083 -14.203 1.00 95.88 90 SER A C 1
ATOM 729 O O . SER A 1 90 ? 2.303 -6.379 -13.650 1.00 95.88 90 SER A O 1
ATOM 731 N N . ASN A 1 91 ? 4.303 -7.426 -13.615 1.00 97.56 91 ASN A N 1
ATOM 732 C CA . ASN A 1 91 ? 4.801 -6.751 -12.422 1.00 97.56 91 ASN A CA 1
ATOM 733 C C . ASN A 1 91 ? 5.308 -5.336 -12.733 1.00 97.56 91 ASN A C 1
ATOM 735 O O . ASN A 1 91 ? 5.460 -4.952 -13.882 1.00 97.56 91 ASN A O 1
ATOM 739 N N . PHE A 1 92 ? 5.584 -4.561 -11.686 1.00 98.12 92 PHE A N 1
ATOM 740 C CA . PHE A 1 92 ? 5.966 -3.155 -11.825 1.00 98.12 92 PHE A CA 1
ATOM 741 C C . PHE A 1 92 ? 7.480 -2.989 -11.909 1.00 98.12 92 PHE A C 1
ATOM 743 O O . PHE A 1 92 ? 8.157 -2.970 -10.873 1.00 98.12 92 PHE A O 1
ATOM 750 N N . GLN A 1 93 ? 8.026 -2.843 -13.119 1.00 98.50 93 GLN A N 1
ATOM 751 C CA . GLN A 1 93 ? 9.461 -2.663 -13.328 1.00 98.50 93 GLN A CA 1
ATOM 752 C C . GLN A 1 93 ? 9.774 -1.679 -14.462 1.00 98.50 93 GLN A C 1
ATOM 754 O O . GLN A 1 93 ? 9.292 -1.744 -15.589 1.00 98.50 93 GLN A O 1
ATOM 759 N N . GLN A 1 94 ? 10.689 -0.748 -14.187 1.00 98.12 94 GLN A N 1
ATOM 760 C CA . GLN A 1 94 ? 11.158 0.187 -15.210 1.00 98.12 94 GLN A CA 1
ATOM 761 C C . GLN A 1 94 ? 11.907 -0.534 -16.342 1.00 98.12 94 GLN A C 1
ATOM 763 O O . GLN A 1 94 ? 11.856 -0.087 -17.487 1.00 98.12 94 GLN A O 1
ATOM 768 N N . TYR A 1 95 ? 12.603 -1.626 -16.015 1.00 98.19 95 TYR A N 1
ATOM 769 C CA . TYR A 1 95 ? 13.336 -2.464 -16.957 1.00 98.19 95 TYR A CA 1
ATOM 770 C C . TYR A 1 95 ? 13.092 -3.945 -16.660 1.00 98.19 95 TYR A C 1
ATOM 772 O O . TYR A 1 95 ? 13.343 -4.403 -15.541 1.00 98.19 95 TYR A O 1
ATOM 780 N N . ASN A 1 96 ? 12.713 -4.701 -17.695 1.00 98.00 96 ASN A N 1
ATOM 781 C CA . ASN A 1 96 ? 12.365 -6.127 -17.572 1.00 98.00 96 ASN A CA 1
ATOM 782 C C . ASN A 1 96 ? 13.519 -7.063 -17.954 1.00 98.00 96 ASN A C 1
ATOM 784 O O . ASN A 1 96 ? 13.395 -8.285 -17.897 1.00 98.00 96 ASN A O 1
ATOM 788 N N . PHE A 1 97 ? 14.651 -6.514 -18.408 1.00 97.19 97 PHE A N 1
ATOM 789 C CA . PHE A 1 97 ? 15.851 -7.275 -18.790 1.00 97.19 97 PHE A CA 1
ATOM 790 C C . PHE A 1 97 ? 15.585 -8.404 -19.808 1.00 97.19 97 PHE A C 1
ATOM 792 O O . PHE A 1 97 ? 16.263 -9.431 -19.797 1.00 97.19 97 PHE A O 1
ATOM 799 N N . GLY A 1 98 ? 14.581 -8.230 -20.675 1.00 97.31 98 GLY A N 1
ATOM 800 C CA . GLY A 1 98 ? 14.180 -9.225 -21.673 1.00 97.31 98 GLY A CA 1
ATOM 801 C C . GLY A 1 98 ? 13.421 -10.439 -21.119 1.00 97.31 98 GLY A C 1
ATOM 802 O O . GLY A 1 98 ? 13.346 -11.455 -21.808 1.00 97.31 98 GLY A O 1
ATOM 803 N N . ARG A 1 99 ? 12.868 -10.367 -19.899 1.00 97.25 99 ARG A N 1
ATOM 804 C CA . ARG A 1 99 ? 12.158 -11.487 -19.245 1.00 97.25 99 ARG A CA 1
ATOM 805 C C . ARG A 1 99 ? 10.667 -11.593 -19.583 1.00 97.25 99 ARG A C 1
ATOM 807 O O . ARG A 1 99 ? 10.019 -12.540 -19.150 1.00 97.25 99 ARG A O 1
ATOM 814 N N . GLY A 1 100 ? 10.141 -10.683 -20.399 1.00 96.75 100 GLY A N 1
ATOM 815 C CA . GLY A 1 100 ? 8.727 -10.623 -20.780 1.00 96.75 100 GLY A CA 1
ATOM 816 C C . GLY A 1 100 ? 8.064 -9.340 -20.285 1.00 96.75 100 GLY A C 1
ATOM 817 O O . GLY A 1 100 ? 8.761 -8.451 -19.804 1.00 96.75 100 GLY A O 1
ATOM 818 N N . GLY A 1 101 ? 6.741 -9.250 -20.439 1.00 96.69 101 GLY A N 1
ATOM 819 C CA . GLY A 1 101 ? 5.961 -8.063 -20.063 1.00 96.69 101 GLY A CA 1
ATOM 820 C C . GLY A 1 101 ? 6.235 -6.837 -20.929 1.00 96.69 101 GLY A C 1
ATOM 821 O O . GLY A 1 101 ? 7.130 -6.841 -21.784 1.00 96.69 101 GLY A O 1
ATOM 822 N N . ALA A 1 102 ? 5.451 -5.787 -20.714 1.00 97.31 102 ALA A N 1
ATOM 823 C CA . ALA A 1 102 ? 5.835 -4.440 -21.106 1.00 97.31 102 ALA A CA 1
ATOM 824 C C . ALA A 1 102 ? 6.692 -3.815 -19.993 1.00 97.31 102 ALA A C 1
ATOM 826 O O . ALA A 1 102 ? 6.523 -4.126 -18.826 1.00 97.31 102 ALA A O 1
ATOM 827 N N . GLU A 1 103 ? 7.673 -2.997 -20.365 1.00 97.75 103 GLU A N 1
ATOM 828 C CA . GLU A 1 103 ? 8.557 -2.323 -19.408 1.00 97.75 103 GLU A CA 1
ATOM 829 C C . GLU A 1 103 ? 8.141 -0.862 -19.227 1.00 97.75 103 GLU A C 1
ATOM 831 O O . GLU A 1 103 ? 7.392 -0.308 -20.036 1.00 97.75 103 GLU A O 1
ATOM 836 N N . GLY A 1 104 ? 8.697 -0.210 -18.210 1.00 97.69 104 GLY A N 1
ATOM 837 C CA . GLY A 1 104 ? 8.473 1.212 -17.970 1.00 97.69 104 GLY A CA 1
ATOM 838 C C . GLY A 1 104 ? 7.273 1.505 -17.084 1.00 97.69 104 GLY A C 1
ATOM 839 O O . GLY A 1 104 ? 6.675 2.573 -17.188 1.00 97.69 104 GLY A O 1
ATOM 840 N N . ASP A 1 105 ? 6.944 0.570 -16.200 1.00 97.81 105 ASP A N 1
ATOM 841 C CA . ASP A 1 105 ? 5.749 0.595 -15.362 1.00 97.81 105 ASP A CA 1
ATOM 842 C C . ASP A 1 105 ? 6.037 0.413 -13.872 1.00 97.81 105 ASP A C 1
ATOM 844 O O . ASP A 1 105 ? 5.166 0.018 -13.097 1.00 97.81 105 ASP A O 1
ATOM 848 N N . SER A 1 106 ? 7.239 0.793 -13.436 1.00 97.88 106 SER A N 1
ATOM 849 C CA . SER A 1 106 ? 7.544 0.938 -12.012 1.00 97.88 106 SER A CA 1
ATOM 850 C C . SER A 1 106 ? 6.470 1.755 -11.292 1.00 97.88 106 SER A C 1
ATOM 852 O O . SER A 1 106 ? 5.887 2.680 -11.868 1.00 97.88 106 SER A O 1
ATOM 854 N N . VAL A 1 107 ? 6.267 1.482 -10.009 1.00 98.50 107 VAL A N 1
ATOM 855 C CA . VAL A 1 107 ? 5.350 2.277 -9.191 1.00 98.50 107 VAL A CA 1
ATOM 856 C C . VAL A 1 107 ? 5.942 3.669 -8.965 1.00 98.50 107 VAL A C 1
ATOM 858 O O . VAL A 1 107 ? 7.114 3.807 -8.621 1.00 98.50 107 VAL A O 1
ATOM 861 N N . ILE A 1 108 ? 5.134 4.706 -9.142 1.00 98.38 108 ILE A N 1
ATOM 862 C CA . ILE A 1 108 ? 5.435 6.066 -8.692 1.00 98.38 108 ILE A CA 1
ATOM 863 C C . ILE A 1 108 ? 4.621 6.301 -7.429 1.00 98.38 108 ILE A C 1
ATOM 865 O O . ILE A 1 108 ? 3.414 6.057 -7.429 1.00 98.38 108 ILE A O 1
ATOM 869 N N . THR A 1 109 ? 5.257 6.764 -6.359 1.00 97.81 109 THR A N 1
ATOM 870 C CA . THR A 1 109 ? 4.545 7.082 -5.123 1.00 97.81 109 THR A CA 1
ATOM 871 C C . THR A 1 109 ? 4.751 8.518 -4.678 1.00 97.81 109 THR A C 1
ATOM 873 O O . THR A 1 109 ? 5.869 9.039 -4.654 1.00 97.81 109 THR A O 1
ATOM 876 N N . ASN A 1 110 ? 3.642 9.119 -4.269 1.00 98.19 110 ASN A N 1
ATOM 877 C CA . ASN A 1 110 ? 3.587 10.399 -3.602 1.00 98.19 110 ASN A CA 1
ATOM 878 C C . ASN A 1 110 ? 3.445 10.144 -2.101 1.00 98.19 110 ASN A C 1
ATOM 880 O O . ASN A 1 110 ? 2.363 9.800 -1.621 1.00 98.19 110 ASN A O 1
ATOM 884 N N . VAL A 1 111 ? 4.554 10.308 -1.390 1.00 98.19 111 VAL A N 1
ATOM 885 C CA . VAL A 1 111 ? 4.641 10.178 0.067 1.00 98.19 111 VAL A CA 1
ATOM 886 C C . VAL A 1 111 ? 4.207 11.486 0.716 1.00 98.19 111 VAL A C 1
ATOM 888 O O . VAL A 1 111 ? 4.636 12.557 0.264 1.00 98.19 111 VAL A O 1
ATOM 891 N N . GLN A 1 112 ? 3.387 11.399 1.772 1.00 97.44 112 GLN A N 1
ATOM 892 C CA . GLN A 1 112 ? 2.793 12.560 2.449 1.00 97.44 112 GLN A CA 1
ATOM 893 C C . GLN A 1 112 ? 2.177 13.551 1.443 1.00 97.44 112 GLN A C 1
ATOM 895 O O . GLN A 1 112 ? 2.464 14.752 1.440 1.00 97.44 112 GLN A O 1
ATOM 900 N N . ASP A 1 113 ? 1.376 13.029 0.517 1.00 97.88 113 ASP A N 1
ATOM 901 C CA . ASP A 1 113 ? 0.747 13.833 -0.520 1.00 97.88 113 ASP A CA 1
ATOM 902 C C . ASP A 1 113 ? -0.245 14.834 0.096 1.00 97.88 113 ASP A C 1
ATOM 904 O O . ASP A 1 113 ? -1.146 14.469 0.846 1.00 97.88 113 ASP A O 1
ATOM 908 N N . GLY A 1 114 ? -0.074 16.120 -0.213 1.00 95.81 114 GLY A N 1
ATOM 909 C CA . GLY A 1 114 ? -0.847 17.194 0.420 1.00 95.81 114 GLY A CA 1
ATOM 910 C C . GLY A 1 114 ? -2.239 17.434 -0.167 1.00 95.81 114 GLY A C 1
ATOM 911 O O . GLY A 1 114 ? -2.888 18.413 0.201 1.00 95.81 114 GLY A O 1
ATOM 912 N N . SER A 1 115 ? -2.703 16.611 -1.115 1.00 95.19 115 SER A N 1
ATOM 913 C CA . SER A 1 115 ? -3.999 16.834 -1.773 1.00 95.19 115 SER A CA 1
ATOM 914 C C . SER A 1 115 ? -5.204 16.451 -0.908 1.00 95.19 115 SER A C 1
ATOM 916 O O . SER A 1 115 ? -6.273 17.049 -1.065 1.00 95.19 115 SER A O 1
ATOM 918 N N . VAL A 1 116 ? -5.058 15.461 -0.018 1.00 95.19 116 VAL A N 1
ATOM 919 C CA . VAL A 1 116 ? -6.132 14.896 0.821 1.00 95.19 116 VAL A CA 1
ATOM 920 C C . VAL A 1 116 ? -5.544 14.391 2.155 1.00 95.19 116 VAL A C 1
ATOM 922 O O . VAL A 1 116 ? -4.332 14.311 2.314 1.00 95.19 116 VAL A O 1
ATOM 925 N N . PHE A 1 117 ? -6.404 14.045 3.118 1.00 95.75 117 PHE A N 1
ATOM 926 C CA . PHE A 1 117 ? -6.055 13.404 4.392 1.00 95.75 117 PHE A CA 1
ATOM 927 C C . PHE A 1 117 ? -6.843 12.101 4.606 1.00 95.75 117 PHE A C 1
ATOM 929 O O . PHE A 1 117 ? -7.896 11.895 3.999 1.00 95.75 117 PHE A O 1
ATOM 936 N N . ASN A 1 118 ? -6.386 11.271 5.546 1.00 96.31 118 ASN A N 1
ATOM 937 C CA . ASN A 1 118 ? -7.094 10.097 6.084 1.00 96.31 118 ASN A CA 1
ATOM 938 C C . ASN A 1 118 ? -7.435 9.014 5.051 1.00 96.31 118 ASN A C 1
ATOM 940 O O . ASN A 1 118 ? -8.515 8.419 5.093 1.00 96.31 118 ASN A O 1
ATOM 944 N N . ASN A 1 119 ? -6.557 8.797 4.074 1.00 95.62 119 ASN A N 1
ATOM 945 C CA . ASN A 1 1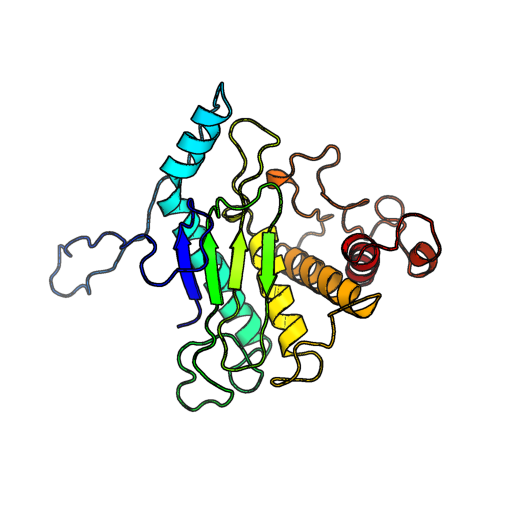19 ? -6.765 7.777 3.053 1.00 95.62 119 ASN A CA 1
ATOM 946 C C . ASN A 1 119 ? -5.433 7.368 2.406 1.00 95.62 119 ASN A C 1
ATOM 948 O O . ASN A 1 119 ? -4.365 7.841 2.788 1.00 95.62 119 ASN A O 1
ATOM 952 N N . ALA A 1 120 ? -5.517 6.518 1.392 1.00 97.19 120 ALA A N 1
ATOM 953 C CA . ALA A 1 120 ? -4.493 6.346 0.377 1.00 97.19 120 ALA A CA 1
ATOM 954 C C . ALA A 1 120 ? -5.134 5.773 -0.895 1.00 97.19 120 ALA A C 1
ATOM 956 O O . ALA A 1 120 ? -6.128 5.038 -0.840 1.00 97.19 120 ALA A O 1
ATOM 957 N N . ASN A 1 121 ? -4.548 6.059 -2.052 1.00 96.06 121 ASN A N 1
ATOM 958 C CA . ASN A 1 121 ? -5.070 5.657 -3.354 1.00 96.06 121 ASN A CA 1
ATOM 959 C C . ASN A 1 121 ? -3.990 4.979 -4.193 1.00 96.06 121 ASN A C 1
ATOM 961 O O . ASN A 1 121 ? -2.827 5.358 -4.142 1.00 96.06 121 ASN A O 1
ATOM 965 N N . PHE A 1 122 ? -4.392 3.998 -4.999 1.00 97.19 122 PHE A N 1
ATOM 966 C CA . PHE A 1 122 ? -3.524 3.339 -5.967 1.00 97.19 122 PHE A CA 1
ATOM 967 C C . PHE A 1 122 ? -4.270 3.211 -7.288 1.00 97.19 122 PHE A C 1
ATOM 969 O O . PHE A 1 122 ? -5.422 2.776 -7.303 1.00 97.19 122 PHE A O 1
ATOM 976 N N . ILE A 1 123 ? -3.629 3.586 -8.389 1.00 95.25 123 ILE A N 1
ATOM 977 C CA . ILE A 1 123 ? -4.138 3.311 -9.731 1.00 95.25 123 ILE A CA 1
ATOM 978 C C . ILE A 1 123 ? -3.196 2.368 -10.453 1.00 95.25 123 ILE A C 1
ATOM 980 O O . ILE A 1 123 ? -1.977 2.506 -10.381 1.00 95.25 123 ILE A O 1
ATOM 984 N N . THR A 1 124 ? -3.792 1.444 -11.194 1.00 95.88 124 THR A N 1
ATOM 985 C CA . THR A 1 124 ? -3.072 0.416 -11.939 1.00 95.88 124 THR A CA 1
ATOM 986 C C . THR A 1 124 ? -3.498 0.493 -13.395 1.00 95.88 124 THR A C 1
ATOM 988 O O . THR A 1 124 ? -4.502 -0.116 -13.765 1.00 95.88 124 THR A O 1
ATOM 991 N N . PRO A 1 125 ? -2.824 1.295 -14.234 1.00 95.94 125 PRO A N 1
ATOM 992 C CA . PRO A 1 125 ? -3.059 1.247 -15.670 1.00 95.94 125 PRO A CA 1
ATOM 993 C C . PRO A 1 125 ? -2.594 -0.107 -16.250 1.00 95.94 125 PRO A C 1
ATOM 995 O O . PRO A 1 125 ? -1.961 -0.891 -15.544 1.00 95.94 125 PRO A O 1
ATOM 998 N N . PRO A 1 126 ? -2.922 -0.410 -17.518 1.00 96.56 126 PRO A N 1
ATOM 999 C CA . PRO A 1 126 ? -2.399 -1.598 -18.188 1.00 96.56 126 PRO A CA 1
ATOM 1000 C C . PRO A 1 126 ? -0.865 -1.620 -18.241 1.00 96.56 126 PRO A C 1
ATOM 1002 O O . PRO A 1 126 ? -0.247 -0.556 -18.312 1.00 96.56 126 PRO A O 1
ATOM 1005 N N . ASP A 1 127 ? -0.304 -2.830 -18.294 1.00 97.69 127 ASP A N 1
ATOM 1006 C CA . ASP A 1 127 ? 1.129 -3.165 -18.359 1.00 97.69 127 ASP A CA 1
ATOM 1007 C C . ASP A 1 127 ? 1.925 -2.227 -19.286 1.00 97.69 127 ASP A C 1
ATOM 1009 O O . ASP A 1 127 ? 1.488 -1.917 -20.405 1.00 97.69 127 ASP A O 1
ATOM 1013 N N . GLY A 1 128 ? 3.097 -1.775 -18.831 1.00 97.38 128 GLY A N 1
ATOM 1014 C CA . GLY A 1 128 ? 3.926 -0.786 -19.532 1.00 97.38 128 GLY A CA 1
ATOM 1015 C C . GLY A 1 128 ? 3.553 0.681 -19.278 1.00 97.38 128 GLY A C 1
ATOM 1016 O O . GLY A 1 128 ? 4.040 1.573 -19.974 1.00 97.38 128 GLY A O 1
ATOM 1017 N N . GLN A 1 129 ? 2.678 0.953 -18.307 1.00 97.50 129 GLN A N 1
ATOM 1018 C CA . GLN A 1 129 ? 2.409 2.297 -17.795 1.00 97.50 129 GLN A CA 1
ATOM 1019 C C . GLN A 1 129 ? 2.609 2.338 -16.284 1.00 97.50 129 GLN A C 1
ATOM 1021 O O . GLN A 1 129 ? 2.139 1.464 -15.563 1.00 97.50 129 GLN A O 1
ATOM 1026 N N . ASN A 1 130 ? 3.252 3.394 -15.786 1.00 97.69 130 ASN A N 1
ATOM 1027 C CA . ASN A 1 130 ? 3.488 3.529 -14.355 1.00 97.69 130 ASN A CA 1
ATOM 1028 C C . ASN A 1 130 ? 2.177 3.572 -13.558 1.00 97.69 130 ASN A C 1
ATOM 1030 O O . ASN A 1 130 ? 1.314 4.432 -13.775 1.00 97.69 130 ASN A O 1
ATOM 1034 N N . SER A 1 131 ? 2.074 2.674 -12.581 1.00 96.88 131 SER A N 1
ATOM 1035 C CA . SER A 1 131 ? 1.089 2.797 -11.510 1.00 96.88 131 SER A CA 1
ATOM 1036 C C . SER A 1 131 ? 1.427 3.990 -10.624 1.00 96.88 131 SER A C 1
ATOM 1038 O O . SER A 1 131 ? 2.602 4.291 -10.409 1.00 96.88 131 SER A O 1
ATOM 1040 N N . HIS A 1 132 ? 0.402 4.652 -10.092 1.00 97.50 132 HIS A N 1
ATOM 1041 C CA . HIS A 1 132 ? 0.583 5.768 -9.166 1.00 97.50 132 HIS A CA 1
ATOM 1042 C C . HIS A 1 132 ? -0.064 5.453 -7.823 1.00 97.50 132 HIS A C 1
ATOM 1044 O O . HIS A 1 132 ? -1.224 5.037 -7.767 1.00 97.50 132 HIS A O 1
ATOM 1050 N N . CYS A 1 133 ? 0.697 5.674 -6.758 1.00 97.94 133 CYS A N 1
ATOM 1051 C CA . CYS A 1 133 ? 0.256 5.584 -5.379 1.00 97.94 133 CYS A CA 1
ATOM 1052 C C . CYS A 1 133 ? 0.275 6.976 -4.748 1.00 97.94 133 CYS A C 1
ATOM 1054 O O . CYS A 1 133 ? 1.243 7.718 -4.898 1.00 97.94 133 CYS A O 1
ATOM 1056 N N . TRP A 1 134 ? -0.778 7.310 -4.015 1.00 98.00 134 TRP A N 1
ATOM 1057 C CA . TRP A 1 134 ? -0.853 8.507 -3.190 1.00 98.00 134 TRP 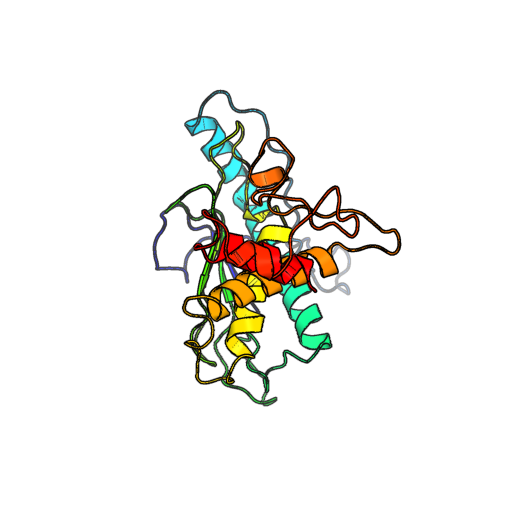A CA 1
ATOM 1058 C C . TRP A 1 134 ? -1.106 8.082 -1.761 1.00 98.00 134 TRP A C 1
ATOM 1060 O O . TRP A 1 134 ? -2.096 7.403 -1.479 1.00 98.00 134 TRP A O 1
ATOM 1070 N N . MET A 1 135 ? -0.209 8.480 -0.877 1.00 98.19 135 MET A N 1
ATOM 1071 C CA . MET A 1 135 ? -0.306 8.212 0.544 1.00 98.19 135 MET A CA 1
ATOM 1072 C C . MET A 1 135 ? -0.498 9.526 1.279 1.00 98.19 135 MET A C 1
ATOM 1074 O O . MET A 1 135 ? 0.075 10.545 0.894 1.00 98.19 135 MET A O 1
ATOM 1078 N N . TYR A 1 136 ? -1.332 9.508 2.313 1.00 98.06 136 TYR A N 1
ATOM 1079 C CA . TYR A 1 136 ? -1.739 10.724 2.999 1.00 98.06 136 TYR A CA 1
ATOM 1080 C C . TYR A 1 136 ? -1.451 10.653 4.493 1.00 98.06 136 TYR A C 1
ATOM 1082 O O . TYR A 1 136 ? -1.454 9.589 5.122 1.00 98.06 136 TYR A O 1
ATOM 1090 N N . LEU A 1 137 ? -1.289 11.839 5.070 1.00 97.25 137 LEU A N 1
ATOM 1091 C CA . LEU A 1 137 ? -1.330 12.027 6.511 1.00 97.25 137 LEU A CA 1
ATOM 1092 C C . LEU A 1 137 ? -2.754 11.844 7.040 1.00 97.25 137 LEU A C 1
ATOM 1094 O O . LEU A 1 137 ? -3.743 12.036 6.325 1.00 97.25 137 LEU A O 1
ATOM 1098 N N . TRP A 1 138 ? -2.853 11.514 8.323 1.00 96.12 138 TRP A N 1
ATOM 1099 C CA . TRP A 1 138 ? -4.116 11.326 9.020 1.00 96.12 138 TRP A CA 1
ATOM 1100 C C . TRP A 1 138 ? -4.314 12.445 10.051 1.00 96.12 138 TRP A C 1
ATOM 1102 O O . TRP A 1 138 ? -3.622 12.506 11.059 1.00 96.12 138 TRP A O 1
ATOM 1112 N N . ASN A 1 139 ? -5.252 13.365 9.821 1.00 93.12 139 ASN A N 1
ATOM 1113 C CA . ASN A 1 139 ? -5.430 14.569 10.650 1.00 93.12 139 ASN A CA 1
ATOM 1114 C C . ASN A 1 139 ? -6.455 14.396 11.787 1.00 93.12 139 ASN A C 1
ATOM 1116 O O . ASN A 1 139 ? -7.228 15.292 12.117 1.00 93.12 139 ASN A O 1
ATOM 1120 N N . ILE A 1 140 ? -6.469 13.209 12.382 1.00 89.62 140 ILE A N 1
ATOM 1121 C CA . ILE A 1 140 ? -7.438 12.784 13.403 1.00 89.62 140 ILE A CA 1
ATOM 1122 C C . ILE A 1 140 ? -6.865 12.769 14.828 1.00 89.62 140 ILE A C 1
ATOM 1124 O O . ILE A 1 140 ? -7.620 12.706 15.798 1.00 89.62 140 ILE A O 1
ATOM 1128 N N . THR A 1 141 ? -5.538 12.823 14.965 1.00 89.19 141 THR A N 1
ATOM 1129 C CA . THR A 1 141 ? -4.821 12.955 16.240 1.00 89.19 141 THR A CA 1
ATOM 1130 C C . THR A 1 141 ? -3.705 13.980 16.112 1.00 89.19 141 THR A C 1
ATOM 1132 O O . THR A 1 141 ? -3.382 14.419 15.010 1.00 89.19 141 THR A O 1
ATOM 1135 N N . SER A 1 142 ? -3.105 14.352 17.246 1.00 88.81 142 SER A N 1
ATOM 1136 C CA . SER A 1 142 ? -1.934 15.225 17.283 1.00 88.81 142 SER A CA 1
ATOM 1137 C C . SER A 1 142 ? -0.766 14.533 18.008 1.00 88.81 142 SER A C 1
ATOM 1139 O O . SER A 1 142 ? -0.926 14.184 19.182 1.00 88.81 142 SER A O 1
ATOM 1141 N N . PRO A 1 143 ? 0.384 14.298 17.344 1.00 90.06 143 PRO A N 1
ATOM 1142 C CA . PRO A 1 143 ? 0.661 14.655 15.952 1.00 90.06 143 PRO A CA 1
ATOM 1143 C C . PRO A 1 143 ? -0.152 13.788 14.966 1.00 90.06 143 PRO A C 1
ATOM 1145 O O . PRO A 1 143 ? -0.699 12.747 15.347 1.00 90.06 143 PRO A O 1
ATOM 1148 N N . CYS A 1 144 ? -0.250 14.240 13.714 1.00 91.69 144 CYS A N 1
ATOM 1149 C CA . CYS A 1 144 ? -0.942 13.550 12.629 1.00 91.69 144 CYS A CA 1
ATOM 1150 C C . CYS A 1 144 ? -0.182 12.256 12.320 1.00 91.69 144 CYS A C 1
ATOM 1152 O O . CYS A 1 144 ? 1.002 12.336 11.973 1.00 91.69 144 CYS A O 1
ATOM 1154 N N . PRO A 1 145 ? -0.808 11.072 12.425 1.00 93.94 145 PRO A N 1
ATOM 1155 C CA . PRO A 1 145 ? -0.164 9.839 12.027 1.00 93.94 145 PRO A CA 1
ATOM 1156 C C . PRO A 1 145 ? 0.132 9.862 10.531 1.00 93.94 145 PRO A C 1
ATOM 1158 O O . PRO A 1 145 ? -0.637 10.377 9.715 1.00 93.94 145 PRO A O 1
ATOM 1161 N N . ASP A 1 146 ? 1.271 9.290 10.175 1.00 96.50 146 ASP A N 1
ATOM 1162 C CA . ASP A 1 146 ? 1.755 9.254 8.807 1.00 96.50 146 ASP A CA 1
ATOM 1163 C C . ASP A 1 146 ? 1.437 7.903 8.167 1.00 96.50 146 ASP A C 1
ATOM 1165 O O . ASP A 1 146 ? 2.108 6.910 8.452 1.00 96.50 146 ASP A O 1
ATOM 1169 N N . GLY A 1 147 ? 0.415 7.855 7.305 1.00 96.56 147 GLY A N 1
ATOM 1170 C CA . GLY A 1 147 ? -0.067 6.609 6.704 1.00 96.56 147 GLY A CA 1
ATOM 1171 C C . GLY A 1 147 ? 1.002 5.846 5.915 1.00 96.56 147 GLY A C 1
ATOM 1172 O O . GLY A 1 147 ? 0.904 4.629 5.776 1.00 96.56 147 GLY A O 1
ATOM 1173 N N . ASP A 1 148 ? 2.045 6.535 5.450 1.00 97.31 148 ASP A N 1
ATOM 1174 C CA . ASP A 1 148 ? 3.205 5.954 4.774 1.00 97.31 148 ASP A CA 1
ATOM 1175 C C . ASP A 1 148 ? 4.089 5.074 5.676 1.00 97.31 148 ASP A C 1
ATOM 1177 O O . ASP A 1 148 ? 4.795 4.191 5.181 1.00 97.31 148 ASP A O 1
ATOM 1181 N N . ILE A 1 149 ? 4.061 5.294 6.994 1.00 96.69 149 ILE A N 1
ATOM 1182 C CA . ILE A 1 149 ? 4.815 4.502 7.980 1.00 96.69 149 ILE A CA 1
ATOM 1183 C C . ILE A 1 149 ? 4.052 3.231 8.376 1.00 96.69 149 ILE A C 1
ATOM 1185 O O . ILE A 1 149 ? 4.656 2.251 8.825 1.00 96.69 149 ILE A O 1
ATOM 1189 N N . GLU A 1 150 ? 2.732 3.198 8.181 1.00 96.31 150 GLU A N 1
ATOM 1190 C CA . GLU A 1 150 ? 1.944 1.997 8.429 1.00 96.31 150 GLU A CA 1
ATOM 1191 C C . GLU A 1 150 ? 2.092 1.015 7.260 1.00 96.31 150 GLU A C 1
ATOM 1193 O O . GLU A 1 150 ? 1.388 1.095 6.251 1.00 96.31 150 GLU A O 1
ATOM 1198 N N . ALA A 1 151 ? 2.986 0.034 7.422 1.00 97.00 151 ALA A N 1
ATOM 1199 C CA . ALA A 1 151 ? 3.273 -0.979 6.402 1.00 97.00 151 ALA A CA 1
ATOM 1200 C C . ALA A 1 151 ? 2.010 -1.672 5.863 1.00 97.00 151 ALA A C 1
ATOM 1202 O O . ALA A 1 151 ? 1.960 -2.028 4.688 1.00 97.00 151 ALA A O 1
ATOM 1203 N N . GLY A 1 152 ? 0.973 -1.811 6.696 1.00 96.81 152 GLY A N 1
ATOM 1204 C CA . GLY A 1 152 ? -0.291 -2.397 6.273 1.00 96.81 152 GLY A CA 1
ATOM 1205 C C . GLY A 1 152 ? -1.007 -1.594 5.187 1.00 96.81 152 GLY A C 1
ATOM 1206 O O . GLY A 1 152 ? -1.481 -2.173 4.215 1.00 96.81 152 GLY A O 1
ATOM 1207 N N . ILE A 1 153 ? -1.015 -0.262 5.287 1.00 98.06 153 ILE A N 1
ATOM 1208 C CA . ILE A 1 153 ? -1.607 0.598 4.255 1.00 98.06 153 ILE A CA 1
ATOM 1209 C C . ILE A 1 153 ? -0.761 0.524 2.979 1.00 98.06 153 ILE A C 1
ATOM 1211 O O . ILE A 1 153 ? -1.310 0.388 1.889 1.00 98.06 153 ILE A O 1
ATOM 1215 N N . VAL A 1 154 ? 0.570 0.535 3.094 1.00 98.31 154 VAL A N 1
ATOM 1216 C CA . VAL A 1 154 ? 1.474 0.433 1.932 1.00 98.31 154 VAL A CA 1
ATOM 1217 C C . VAL A 1 154 ? 1.262 -0.878 1.166 1.00 98.31 154 VAL A C 1
ATOM 1219 O O . VAL A 1 154 ? 1.065 -0.865 -0.051 1.00 98.31 154 VAL A O 1
ATOM 1222 N N . ILE A 1 155 ? 1.258 -2.015 1.870 1.00 98.50 155 ILE A N 1
ATOM 1223 C CA . ILE A 1 155 ? 1.082 -3.340 1.258 1.00 98.50 155 ILE A CA 1
ATOM 1224 C C . ILE A 1 155 ? -0.315 -3.473 0.647 1.00 98.50 155 ILE A C 1
ATOM 1226 O O . ILE A 1 155 ? -0.428 -3.978 -0.470 1.00 98.50 155 ILE A O 1
ATOM 1230 N N . HIS A 1 156 ? -1.356 -2.955 1.309 1.00 98.50 156 HIS A N 1
ATOM 1231 C CA . HIS A 1 156 ? -2.718 -2.908 0.768 1.00 98.50 156 HIS A CA 1
ATOM 1232 C C . HIS A 1 156 ? -2.756 -2.230 -0.600 1.00 98.50 156 HIS A C 1
ATOM 1234 O O . HIS A 1 156 ? -3.294 -2.770 -1.566 1.00 98.50 156 HIS A O 1
ATOM 1240 N N . LYS A 1 157 ? -2.133 -1.053 -0.719 1.00 98.00 157 LYS A N 1
ATOM 1241 C CA . LYS A 1 157 ? -2.125 -0.302 -1.980 1.00 98.00 157 LYS A CA 1
ATOM 1242 C C . LYS A 1 157 ? -1.362 -1.036 -3.081 1.00 98.00 157 LYS A C 1
ATOM 1244 O O . LYS A 1 157 ? -1.848 -1.099 -4.206 1.00 98.00 157 LYS A O 1
ATOM 1249 N N . LEU A 1 158 ? -0.244 -1.683 -2.760 1.00 98.25 158 LEU A N 1
ATOM 1250 C CA . LEU A 1 158 ? 0.484 -2.516 -3.725 1.00 98.25 158 LEU A CA 1
ATOM 1251 C C . LEU A 1 158 ? -0.302 -3.774 -4.132 1.00 98.25 158 LEU A C 1
ATOM 1253 O O . LEU A 1 158 ? -0.218 -4.213 -5.280 1.00 98.25 158 LEU A O 1
ATOM 1257 N N . ALA A 1 159 ? -1.102 -4.333 -3.224 1.00 98.00 159 ALA A N 1
ATOM 1258 C CA . ALA A 1 159 ? -1.947 -5.491 -3.492 1.00 98.00 159 ALA A CA 1
ATOM 1259 C C . ALA A 1 159 ? -3.157 -5.166 -4.396 1.00 98.00 159 ALA A C 1
ATOM 1261 O O . ALA A 1 159 ? -3.626 -6.049 -5.125 1.00 98.00 159 ALA A O 1
ATOM 1262 N N . HIS A 1 160 ? -3.609 -3.905 -4.460 1.00 97.19 160 HIS A N 1
ATOM 1263 C CA . HIS A 1 160 ? -4.478 -3.468 -5.561 1.00 97.19 160 HIS A CA 1
ATOM 1264 C C . HIS A 1 160 ? -3.783 -3.637 -6.909 1.00 97.19 160 HIS A C 1
ATOM 1266 O O . HIS A 1 160 ? -4.360 -4.231 -7.814 1.00 97.19 160 HIS A O 1
ATOM 1272 N N . GLY A 1 161 ? -2.530 -3.187 -7.026 1.00 95.56 161 GLY A N 1
ATOM 1273 C CA . GLY A 1 161 ? -1.730 -3.378 -8.234 1.00 95.56 161 GLY A CA 1
ATOM 1274 C C . GLY A 1 161 ? -1.613 -4.846 -8.637 1.00 95.56 161 GLY A C 1
ATOM 1275 O O . GLY A 1 161 ? -1.909 -5.203 -9.775 1.00 95.56 161 GLY A O 1
ATOM 1276 N N . LEU A 1 162 ? -1.274 -5.707 -7.676 1.00 96.88 162 LEU A N 1
ATOM 1277 C CA . LEU A 1 162 ? -1.189 -7.153 -7.877 1.00 96.88 162 LEU A CA 1
ATOM 1278 C C . LEU A 1 162 ? -2.500 -7.747 -8.421 1.00 96.88 162 LEU A C 1
ATOM 1280 O O . LEU A 1 162 ? -2.501 -8.435 -9.441 1.00 96.88 162 LEU A O 1
ATOM 1284 N N . SER A 1 163 ? -3.621 -7.495 -7.741 1.00 96.75 163 SER A N 1
ATOM 1285 C CA . SER A 1 163 ? -4.916 -8.075 -8.118 1.00 96.75 163 SER A CA 1
ATOM 1286 C C . SER A 1 163 ? -5.438 -7.526 -9.448 1.00 96.75 163 SER A C 1
ATOM 1288 O O . SER A 1 163 ? -5.975 -8.290 -10.252 1.00 96.75 163 SER A O 1
ATOM 1290 N N . MET A 1 164 ? -5.225 -6.237 -9.723 1.00 94.50 164 MET A N 1
ATOM 1291 C CA . MET A 1 164 ? -5.619 -5.594 -10.978 1.00 94.50 164 MET A CA 1
ATOM 1292 C C . MET A 1 164 ? -4.824 -6.109 -12.177 1.00 94.50 164 MET A C 1
ATOM 1294 O O . MET A 1 164 ? -5.434 -6.414 -13.196 1.00 94.50 164 MET A O 1
ATOM 1298 N N . CYS A 1 165 ? -3.500 -6.263 -12.061 1.00 94.25 165 CYS A N 1
ATOM 1299 C CA . CYS A 1 165 ? -2.676 -6.799 -13.151 1.00 94.25 165 CYS A CA 1
ATOM 1300 C C . CYS A 1 165 ? -3.016 -8.262 -13.475 1.00 94.25 165 CYS A C 1
ATOM 1302 O O . CYS A 1 165 ? -3.037 -8.666 -14.639 1.00 94.25 165 CYS A O 1
ATOM 1304 N N . LEU A 1 166 ? -3.283 -9.072 -12.445 1.00 94.81 166 LEU A N 1
ATOM 1305 C CA . LEU A 1 166 ? -3.533 -10.503 -12.619 1.00 94.81 166 LEU A CA 1
ATOM 1306 C C . LEU A 1 166 ? -4.963 -10.819 -13.081 1.00 94.81 166 LEU A C 1
ATOM 1308 O O . LEU A 1 166 ? -5.186 -11.855 -13.714 1.00 94.81 166 LEU A O 1
ATOM 1312 N N . THR A 1 167 ? -5.940 -9.954 -12.795 1.00 94.00 167 THR A N 1
ATOM 1313 C CA . THR A 1 167 ? -7.342 -10.200 -13.162 1.00 94.00 167 THR A CA 1
ATOM 1314 C C . THR A 1 167 ? -7.609 -9.800 -14.615 1.00 94.00 167 THR A C 1
ATOM 1316 O O . THR A 1 167 ? -7.684 -8.622 -14.934 1.00 94.00 167 THR A O 1
ATOM 1319 N N . ASP A 1 168 ? -7.828 -10.796 -15.483 1.00 85.19 168 ASP A N 1
ATOM 1320 C CA . ASP A 1 168 ? -8.019 -10.661 -16.950 1.00 85.19 168 ASP A CA 1
ATOM 1321 C C . ASP A 1 168 ? -6.763 -10.225 -17.736 1.00 85.19 168 ASP A C 1
ATOM 1323 O O . ASP A 1 168 ? -6.797 -10.037 -18.954 1.00 85.19 168 ASP A O 1
ATOM 1327 N N . GLY A 1 169 ? -5.620 -10.168 -17.049 1.00 87.44 169 GLY A N 1
ATOM 1328 C CA . GLY A 1 169 ? -4.289 -10.084 -17.636 1.00 87.44 169 GLY A CA 1
ATOM 1329 C C . GLY A 1 169 ? -3.802 -8.676 -18.022 1.00 87.44 169 GLY A C 1
ATOM 1330 O O . GLY A 1 169 ? -4.522 -7.686 -17.897 1.00 87.44 169 GLY A O 1
ATOM 1331 N N . PRO A 1 170 ? -2.578 -8.593 -18.586 1.00 87.69 170 PRO A N 1
ATOM 1332 C CA . PRO A 1 170 ? -1.759 -7.375 -18.700 1.00 87.69 170 PRO A CA 1
ATOM 1333 C C . PRO A 1 170 ? -2.444 -6.138 -19.289 1.00 87.69 170 PRO A C 1
ATOM 1335 O O . PRO A 1 170 ? -2.079 -4.999 -19.016 1.00 87.69 170 PRO A O 1
ATOM 1338 N N . LYS A 1 171 ? -3.388 -6.358 -20.209 1.00 90.19 171 LYS A N 1
ATOM 1339 C CA . LYS A 1 171 ? -3.945 -5.312 -21.075 1.00 90.19 171 LYS A CA 1
ATOM 1340 C C . LYS A 1 171 ? -5.272 -4.756 -20.573 1.00 90.19 171 LYS A C 1
ATOM 1342 O O . LYS A 1 171 ? -5.793 -3.837 -21.205 1.00 90.19 171 LYS A O 1
ATOM 1347 N N . ASN A 1 172 ? -5.835 -5.318 -19.503 1.00 90.06 172 ASN A N 1
ATOM 1348 C CA . ASN A 1 172 ? -7.153 -4.944 -19.017 1.00 90.06 172 ASN A CA 1
ATOM 1349 C C . ASN A 1 172 ? -7.152 -4.648 -17.515 1.00 90.06 172 ASN A C 1
ATOM 1351 O O . ASN A 1 172 ? -7.277 -5.543 -16.691 1.00 90.06 172 ASN A O 1
ATOM 1355 N N . SER A 1 173 ? -7.140 -3.362 -17.177 1.00 89.38 173 SER A N 1
ATOM 1356 C CA . SER A 1 173 ? -7.275 -2.885 -15.796 1.00 89.38 173 SER A CA 1
ATOM 1357 C C . SER A 1 173 ? -8.711 -2.478 -15.440 1.00 89.38 173 SER A C 1
ATOM 1359 O O . SER A 1 173 ? -8.925 -1.615 -14.596 1.00 89.38 173 SER A O 1
ATOM 1361 N N . GLY A 1 174 ? -9.726 -3.015 -16.121 1.00 89.75 174 GLY A N 1
ATOM 1362 C CA . GLY A 1 174 ? -11.138 -2.691 -15.869 1.00 89.75 174 GLY A CA 1
ATOM 1363 C C . GLY A 1 174 ? -11.870 -3.688 -14.964 1.00 89.75 174 GLY A C 1
ATOM 1364 O O . GLY A 1 174 ? -13.039 -3.483 -14.639 1.00 89.75 174 GLY A O 1
ATOM 1365 N N . CYS A 1 175 ? -11.218 -4.784 -14.582 1.00 89.25 175 CYS A N 1
ATOM 1366 C CA . CYS A 1 175 ? -11.898 -6.004 -14.133 1.00 89.25 175 CYS A CA 1
ATOM 1367 C C . CYS A 1 175 ? -12.407 -5.947 -12.691 1.00 89.25 175 CYS A C 1
ATOM 1369 O O . CYS A 1 175 ? -13.429 -6.557 -12.367 1.00 89.25 175 CYS A O 1
ATOM 1371 N N . LEU A 1 176 ? -11.732 -5.171 -11.843 1.00 93.25 176 LEU A N 1
ATOM 1372 C CA . LEU A 1 176 ? -12.126 -4.919 -10.454 1.00 93.25 176 LEU A CA 1
ATOM 1373 C C . LEU A 1 176 ? -12.598 -3.463 -10.276 1.00 93.25 176 LEU A C 1
ATOM 1375 O O . LEU A 1 176 ? -12.420 -2.858 -9.228 1.00 93.25 176 LEU A O 1
ATOM 1379 N N . GLY A 1 177 ? -13.179 -2.858 -11.318 1.00 85.56 177 GLY A N 1
ATOM 1380 C CA . GLY A 1 177 ? -13.544 -1.437 -11.297 1.00 85.56 177 GLY A CA 1
ATOM 1381 C C . GLY A 1 177 ? -14.847 -1.095 -10.564 1.00 85.56 177 GLY A C 1
ATOM 1382 O O . GLY A 1 177 ? -15.105 0.082 -10.315 1.00 85.56 177 GLY A O 1
ATOM 1383 N N . TRP A 1 178 ? -15.713 -2.073 -10.262 1.00 86.94 178 TRP A N 1
ATOM 1384 C CA . TRP A 1 178 ? -17.031 -1.795 -9.678 1.00 86.94 178 TRP A CA 1
ATOM 1385 C C . TRP A 1 178 ? -17.672 -3.010 -8.996 1.00 86.94 178 TRP A C 1
ATOM 1387 O O . TRP A 1 178 ? -17.374 -4.156 -9.324 1.00 86.94 178 TRP A O 1
ATOM 1397 N N . GLY A 1 179 ? -18.622 -2.743 -8.094 1.00 89.88 179 GLY A N 1
ATOM 1398 C CA . GLY A 1 179 ? -19.480 -3.759 -7.488 1.00 89.88 179 GLY A CA 1
ATOM 1399 C C . GLY A 1 179 ? -18.687 -4.815 -6.722 1.00 89.88 179 GLY A C 1
ATOM 1400 O O . GLY A 1 179 ? -17.643 -4.521 -6.149 1.00 89.88 179 GLY A O 1
ATOM 1401 N N . GLU A 1 180 ? -19.180 -6.053 -6.729 1.00 93.69 180 GLU A N 1
ATOM 1402 C CA . GLU A 1 180 ? -18.575 -7.161 -5.982 1.00 93.69 180 GLU A CA 1
ATOM 1403 C C . GLU A 1 180 ? -17.145 -7.488 -6.436 1.00 93.69 180 GLU A C 1
ATOM 1405 O O . GLU A 1 180 ? -16.317 -7.825 -5.596 1.00 93.69 180 GLU A O 1
ATOM 1410 N N . SER A 1 181 ? -16.805 -7.324 -7.723 1.00 95.00 181 SER A N 1
ATOM 1411 C CA . SER A 1 181 ? -15.429 -7.560 -8.180 1.00 95.00 181 SER A CA 1
ATOM 1412 C C . SER A 1 181 ? -14.454 -6.518 -7.642 1.00 95.00 181 SER A C 1
ATOM 1414 O O . SER A 1 181 ? -13.396 -6.890 -7.141 1.00 95.00 181 SER A O 1
ATOM 1416 N N . GLY A 1 182 ? -14.825 -5.235 -7.651 1.00 94.81 182 GLY A N 1
ATOM 1417 C CA . GLY A 1 182 ? -14.020 -4.195 -7.004 1.00 94.81 182 GLY A CA 1
ATOM 1418 C C . GLY A 1 182 ? -13.856 -4.423 -5.506 1.00 94.81 182 GLY A C 1
ATOM 1419 O O . GLY A 1 182 ? -12.760 -4.283 -4.970 1.00 94.81 182 GLY A O 1
ATOM 1420 N N . SER A 1 183 ? -14.913 -4.888 -4.844 1.00 96.12 183 SER A N 1
ATOM 1421 C CA . SER A 1 183 ? -14.857 -5.258 -3.432 1.00 96.12 183 SER A CA 1
ATOM 1422 C C . SER A 1 183 ? -13.917 -6.425 -3.142 1.00 96.12 183 SER A C 1
ATOM 1424 O O . SER A 1 183 ? -13.209 -6.401 -2.141 1.00 96.12 183 SER A O 1
ATOM 1426 N N . MET A 1 184 ? -13.867 -7.443 -4.008 1.00 97.00 184 MET A N 1
ATOM 1427 C CA . MET A 1 184 ? -12.869 -8.508 -3.870 1.00 97.00 184 MET A CA 1
ATOM 142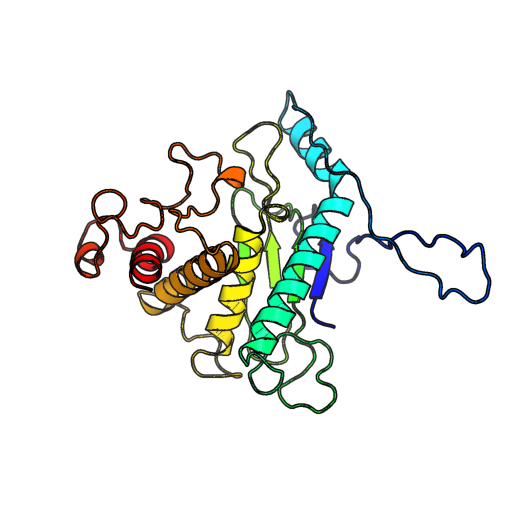8 C C . MET A 1 184 ? -11.443 -7.953 -4.001 1.00 97.00 184 MET A C 1
ATOM 1430 O O . MET A 1 184 ? -10.556 -8.430 -3.302 1.00 97.00 184 MET A O 1
ATOM 1434 N N . GLY A 1 185 ? -11.238 -6.911 -4.818 1.00 97.19 185 GLY A N 1
ATOM 1435 C CA . GLY A 1 185 ? -9.990 -6.141 -4.885 1.00 97.19 185 GLY A CA 1
ATOM 1436 C C . GLY A 1 185 ? -9.559 -5.549 -3.539 1.00 97.19 185 GLY A C 1
ATOM 1437 O O . GLY A 1 185 ? -8.397 -5.693 -3.165 1.00 97.19 185 GLY A O 1
ATOM 1438 N N . GLU A 1 186 ? -10.486 -4.950 -2.785 1.00 97.81 186 GLU A N 1
ATOM 1439 C CA . GLU A 1 186 ? -10.231 -4.506 -1.401 1.00 97.81 186 GLU A CA 1
ATOM 1440 C C . GLU A 1 186 ? -9.923 -5.694 -0.477 1.00 97.81 186 GLU A C 1
ATOM 1442 O O . GLU A 1 186 ? -8.947 -5.673 0.267 1.00 97.81 186 GLU A O 1
ATOM 1447 N N . GLY A 1 187 ? -10.704 -6.775 -0.570 1.00 98.25 187 GLY A N 1
ATOM 1448 C CA . GLY A 1 187 ? -10.518 -7.937 0.299 1.00 98.25 187 GLY A CA 1
ATOM 1449 C C . GLY A 1 187 ? -9.206 -8.695 0.057 1.00 98.25 187 GLY A C 1
ATOM 1450 O O . GLY A 1 187 ? -8.573 -9.152 1.005 1.00 98.25 187 GLY A O 1
ATOM 1451 N N . TRP A 1 188 ? -8.744 -8.811 -1.193 1.00 98.50 188 TRP A N 1
ATOM 1452 C CA . TRP A 1 188 ? -7.420 -9.371 -1.488 1.00 98.50 188 TRP A CA 1
ATOM 1453 C C . TRP A 1 188 ? -6.296 -8.482 -0.966 1.00 98.50 188 TRP A C 1
ATOM 1455 O O . TRP A 1 188 ? -5.258 -9.009 -0.560 1.00 98.50 188 TRP A O 1
ATOM 1465 N N . ALA A 1 189 ? -6.487 -7.164 -0.959 1.00 98.31 189 ALA A N 1
ATOM 1466 C CA . ALA A 1 189 ? -5.504 -6.234 -0.430 1.00 98.31 189 ALA A CA 1
ATOM 1467 C C . ALA A 1 189 ? -5.356 -6.351 1.097 1.00 98.31 189 ALA A C 1
ATOM 1469 O O . ALA A 1 189 ? -4.232 -6.496 1.595 1.00 98.31 189 ALA A O 1
ATOM 1470 N N . ASP A 1 190 ? -6.474 -6.440 1.819 1.00 98.38 190 ASP A N 1
ATOM 1471 C CA . ASP A 1 190 ? -6.490 -6.719 3.258 1.00 98.38 190 ASP A CA 1
ATOM 1472 C C . ASP A 1 190 ? -5.917 -8.108 3.577 1.00 98.38 190 ASP A C 1
ATOM 1474 O O . ASP A 1 190 ? -5.053 -8.257 4.445 1.00 98.38 190 ASP A O 1
ATOM 1478 N N . PHE A 1 191 ? -6.343 -9.143 2.847 1.00 98.12 191 PHE A N 1
ATOM 1479 C CA . PHE A 1 191 ? -5.852 -10.510 3.036 1.00 98.12 191 PHE A CA 1
ATOM 1480 C C . PHE A 1 191 ? -4.341 -10.623 2.796 1.00 98.12 191 PHE A C 1
ATOM 1482 O O . PHE A 1 191 ? -3.625 -11.256 3.573 1.00 98.12 191 PHE A O 1
ATOM 1489 N N . THR A 1 192 ? -3.830 -9.98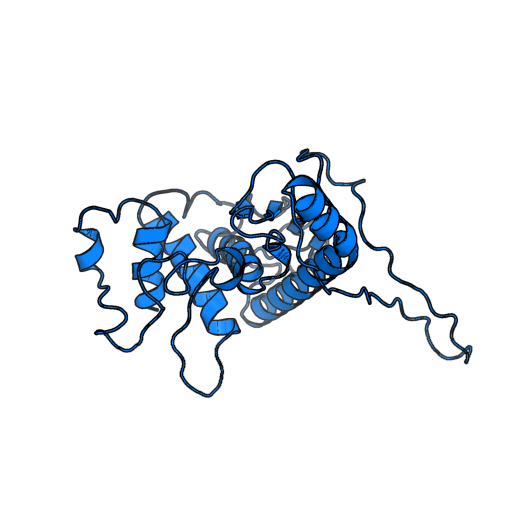8 1.738 1.00 98.25 192 THR A N 1
ATOM 1490 C CA . THR A 1 192 ? -2.390 -9.973 1.441 1.00 98.25 192 THR A CA 1
ATOM 1491 C C . THR A 1 192 ? -1.624 -9.307 2.578 1.00 98.2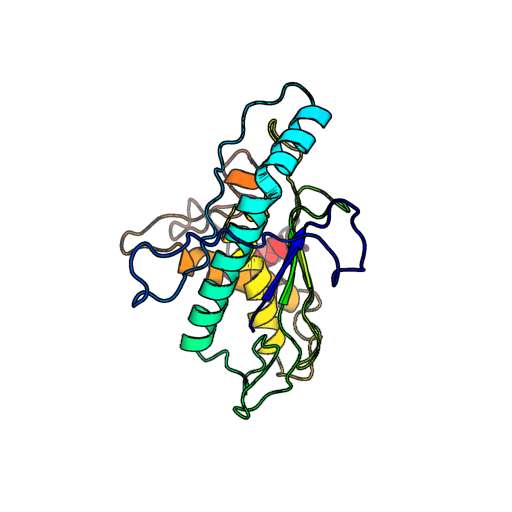5 192 THR A C 1
ATOM 1493 O O . THR A 1 192 ? -0.632 -9.851 3.061 1.00 98.25 192 THR A O 1
ATOM 1496 N N . THR A 1 193 ? -2.116 -8.166 3.055 1.00 97.06 193 THR A N 1
ATOM 1497 C CA . THR A 1 193 ? -1.505 -7.426 4.160 1.00 97.06 193 THR A CA 1
ATOM 1498 C C . THR A 1 193 ? -1.473 -8.235 5.454 1.00 97.06 193 THR A C 1
ATOM 1500 O O . THR A 1 193 ? -0.416 -8.406 6.066 1.00 97.06 193 THR A O 1
ATOM 1503 N N . THR A 1 194 ? -2.618 -8.778 5.866 1.00 96.81 194 THR A N 1
ATOM 1504 C CA . THR A 1 194 ? -2.726 -9.596 7.083 1.00 96.81 194 THR A CA 1
ATOM 1505 C C . THR A 1 194 ? -1.885 -10.865 6.994 1.00 96.81 194 THR A C 1
ATOM 1507 O O . THR A 1 194 ? -1.222 -11.225 7.965 1.00 96.81 194 THR A O 1
ATOM 1510 N N . SER A 1 195 ? -1.804 -11.487 5.815 1.00 96.31 195 SER A N 1
ATOM 1511 C CA . SER A 1 195 ? -0.921 -12.630 5.565 1.00 96.31 195 SER A CA 1
ATOM 1512 C C . SER A 1 195 ? 0.555 -12.274 5.746 1.00 96.31 195 SER A C 1
ATOM 1514 O O . SER A 1 195 ? 1.295 -13.046 6.355 1.00 96.31 195 SER A O 1
ATOM 1516 N N . VAL A 1 196 ? 0.994 -11.101 5.275 1.00 96.62 196 VAL A N 1
ATOM 1517 C CA . VAL A 1 196 ? 2.381 -10.633 5.451 1.00 96.62 196 VAL A CA 1
ATOM 1518 C C . VAL A 1 196 ? 2.700 -10.332 6.919 1.00 96.62 196 VAL A C 1
ATOM 1520 O O . VAL A 1 196 ? 3.802 -10.626 7.377 1.00 96.62 196 VAL A O 1
ATOM 1523 N N . HIS A 1 197 ? 1.743 -9.792 7.675 1.00 93.44 197 HIS A N 1
ATOM 1524 C CA . HIS A 1 197 ? 1.887 -9.540 9.116 1.00 93.44 197 HIS A CA 1
ATOM 1525 C C . HIS A 1 197 ? 1.696 -10.792 9.989 1.00 93.44 197 HIS A C 1
ATOM 1527 O O . HIS A 1 197 ? 1.937 -10.748 11.203 1.00 93.44 197 HIS A O 1
ATOM 1533 N N . SER A 1 198 ? 1.247 -11.901 9.399 1.00 94.69 198 SER A N 1
ATOM 1534 C CA . SER A 1 198 ? 1.006 -13.141 10.125 1.00 94.69 198 SER A CA 1
ATOM 1535 C C . SER A 1 198 ? 2.297 -13.726 10.700 1.00 94.69 198 SER A C 1
ATOM 1537 O O . SER A 1 198 ? 3.377 -13.643 10.114 1.00 94.69 198 SER A O 1
ATOM 1539 N N . THR A 1 199 ? 2.195 -14.328 11.884 1.00 94.75 199 THR A N 1
ATOM 1540 C CA . THR A 1 199 ? 3.309 -15.061 12.501 1.00 94.75 199 THR A CA 1
ATOM 1541 C C . THR A 1 199 ? 2.918 -16.517 12.722 1.00 94.75 199 THR A C 1
ATOM 1543 O O . THR A 1 199 ? 1.774 -16.910 12.506 1.00 94.75 199 THR A O 1
ATOM 1546 N N . SER A 1 200 ? 3.852 -17.342 13.201 1.00 94.50 200 SER A N 1
ATOM 1547 C CA . SER A 1 200 ? 3.544 -18.730 13.572 1.00 94.50 200 SER A CA 1
ATOM 1548 C C . SER A 1 200 ? 2.503 -18.848 14.692 1.00 94.50 200 SER A C 1
ATOM 1550 O O . SER A 1 200 ? 1.924 -19.916 14.876 1.00 94.50 200 SER A O 1
ATOM 1552 N N . THR A 1 201 ? 2.301 -17.779 15.465 1.00 95.50 201 THR A N 1
ATOM 1553 C CA . THR A 1 201 ? 1.278 -17.707 16.505 1.00 95.50 201 THR A CA 1
ATOM 1554 C C . THR A 1 201 ? 0.058 -16.993 15.944 1.00 95.50 201 THR A C 1
ATOM 1556 O O . THR A 1 201 ? 0.173 -15.883 15.425 1.00 95.50 201 THR A O 1
ATOM 1559 N N . TYR A 1 202 ? -1.103 -17.634 16.071 1.00 94.31 202 TYR A N 1
ATOM 1560 C CA . TYR A 1 202 ? -2.377 -17.054 15.665 1.00 94.31 202 TYR A CA 1
ATOM 1561 C C . TYR A 1 202 ? -2.686 -15.774 16.451 1.00 94.31 202 TYR A C 1
ATOM 1563 O O . TYR A 1 202 ? -2.552 -15.752 17.677 1.00 94.31 202 TYR A O 1
ATOM 1571 N N . SER A 1 203 ? -3.166 -14.766 15.727 1.00 95.44 203 SER A N 1
ATOM 1572 C CA . SER A 1 203 ? -3.672 -13.501 16.249 1.00 95.44 203 SER A CA 1
ATOM 1573 C C . SER A 1 203 ? -4.811 -13.014 15.359 1.00 95.44 203 SER A C 1
ATOM 1575 O O . SER A 1 203 ? -4.847 -13.327 14.169 1.00 95.44 203 SER A O 1
ATOM 1577 N N . ASP A 1 204 ? -5.704 -12.217 15.934 1.00 96.12 204 ASP A N 1
ATOM 1578 C CA . ASP A 1 204 ? -6.680 -11.444 15.173 1.00 96.12 204 ASP A CA 1
ATOM 1579 C C . ASP A 1 204 ? -5.969 -10.218 14.581 1.00 96.12 204 ASP A C 1
ATOM 1581 O O . ASP A 1 204 ? -5.124 -9.612 15.247 1.00 96.12 204 ASP A O 1
ATOM 1585 N N . TYR A 1 205 ? -6.302 -9.848 13.344 1.00 96.00 205 TYR A N 1
ATOM 1586 C CA . TYR A 1 205 ? -5.643 -8.741 12.646 1.00 96.00 205 TYR A CA 1
ATOM 1587 C C . TYR A 1 205 ? -6.604 -7.601 12.343 1.00 96.00 205 TYR A C 1
ATOM 1589 O O . TYR A 1 205 ? -7.754 -7.806 11.972 1.00 96.00 205 TYR A O 1
ATOM 1597 N N . THR A 1 206 ? -6.107 -6.381 12.465 1.00 95.62 206 THR A N 1
ATOM 1598 C CA . THR A 1 206 ? -6.836 -5.150 12.166 1.00 95.62 206 THR A CA 1
ATOM 1599 C C . THR A 1 206 ? -6.137 -4.383 11.053 1.00 95.62 206 THR A C 1
ATOM 1601 O O . THR A 1 206 ? -4.916 -4.465 10.925 1.00 95.62 206 THR A O 1
ATOM 1604 N N . MET A 1 207 ? -6.892 -3.585 10.300 1.00 96.31 207 MET A N 1
ATOM 1605 C CA . MET A 1 207 ? -6.339 -2.678 9.285 1.00 96.31 207 MET A CA 1
ATOM 1606 C C . MET A 1 207 ? -6.435 -1.222 9.725 1.00 96.31 207 MET A C 1
ATOM 1608 O O . MET A 1 207 ? -7.446 -0.823 10.316 1.00 96.31 207 MET A O 1
ATOM 1612 N N . GLY A 1 208 ? -5.400 -0.437 9.412 1.00 94.88 208 GLY A N 1
ATOM 1613 C CA . GLY A 1 208 ? -5.368 1.010 9.624 1.00 94.88 208 GLY A CA 1
ATOM 1614 C C . GLY A 1 208 ? -5.351 1.420 11.094 1.00 94.88 208 GLY A C 1
ATOM 1615 O O . GLY A 1 208 ? -5.716 2.548 11.403 1.00 94.88 208 GLY A O 1
ATOM 1616 N N . ALA A 1 209 ? -5.041 0.509 12.020 1.00 94.31 209 ALA A N 1
ATOM 1617 C CA . ALA A 1 209 ? -5.294 0.686 13.451 1.00 94.31 209 ALA A CA 1
ATOM 1618 C C . ALA A 1 209 ? -4.582 1.913 14.030 1.00 94.31 209 ALA A C 1
ATOM 1620 O O . ALA A 1 209 ? -5.169 2.691 14.782 1.00 94.31 209 ALA A O 1
ATOM 1621 N N . TRP A 1 210 ? -3.308 2.067 13.670 1.00 93.94 210 TRP A N 1
ATOM 1622 C CA . TRP A 1 210 ? -2.459 3.128 14.186 1.00 93.94 210 TRP A CA 1
ATOM 1623 C C . TRP A 1 210 ? -2.758 4.451 13.482 1.00 93.94 210 TRP A C 1
ATOM 1625 O O . TRP A 1 210 ? -3.008 5.449 14.155 1.00 93.94 210 TRP A O 1
ATOM 1635 N N . ALA A 1 211 ? -2.820 4.448 12.148 1.00 94.25 211 ALA A N 1
ATOM 1636 C CA . ALA A 1 211 ? -3.054 5.653 11.366 1.00 94.25 211 ALA A CA 1
ATOM 1637 C C . ALA A 1 211 ? -4.451 6.245 11.592 1.00 94.25 211 ALA A C 1
ATOM 1639 O O . ALA A 1 211 ? -4.596 7.461 11.652 1.00 94.25 211 ALA A O 1
ATOM 1640 N N . SER A 1 212 ? -5.472 5.392 11.747 1.00 93.81 212 SER A N 1
ATOM 1641 C CA . SER A 1 212 ? -6.868 5.816 11.917 1.00 93.81 212 SER A CA 1
ATOM 1642 C C . SER A 1 212 ? -7.285 6.089 13.357 1.00 93.81 212 SER A C 1
ATOM 1644 O O . SER A 1 212 ? -8.394 6.588 13.556 1.00 93.81 212 SER A O 1
ATOM 1646 N N . ASN A 1 213 ? -6.447 5.744 14.345 1.00 91.06 213 ASN A N 1
ATOM 1647 C CA . ASN A 1 213 ? -6.727 5.867 15.781 1.00 91.06 213 ASN A CA 1
ATOM 1648 C C . ASN A 1 213 ? -8.195 5.547 16.149 1.00 91.06 213 ASN A C 1
ATOM 1650 O O . ASN A 1 213 ? -8.813 6.215 16.983 1.00 91.06 213 ASN A O 1
ATOM 1654 N N . HIS A 1 214 ? -8.792 4.573 15.455 1.00 88.38 214 HIS A N 1
ATOM 1655 C CA . HIS A 1 214 ? -10.221 4.320 15.542 1.00 88.38 214 HIS A CA 1
ATOM 1656 C C . HIS A 1 214 ? -10.539 3.588 16.844 1.00 88.38 214 HIS A C 1
ATOM 1658 O O . HIS A 1 214 ? -9.791 2.707 17.281 1.00 88.38 214 HIS A O 1
ATOM 1664 N N . GLU A 1 215 ? -11.672 3.912 17.463 1.00 79.06 215 GLU A N 1
ATOM 1665 C CA . GLU A 1 215 ? -12.144 3.179 18.635 1.00 79.06 215 GLU A CA 1
ATOM 1666 C C . GLU A 1 215 ? -12.484 1.736 18.225 1.00 79.06 215 GLU A C 1
ATOM 1668 O O . GLU A 1 215 ? -13.325 1.507 17.365 1.00 79.06 215 GLU A O 1
ATOM 1673 N N . GLY A 1 216 ? -11.793 0.751 18.802 1.00 80.06 216 GLY A N 1
ATOM 1674 C CA . GLY A 1 216 ? -11.870 -0.653 18.365 1.00 80.06 216 GLY A CA 1
ATOM 1675 C C . GLY A 1 216 ? -10.697 -1.103 17.488 1.00 80.06 216 GLY A C 1
ATOM 1676 O O . GLY A 1 216 ? -10.558 -2.295 17.229 1.00 80.06 216 GLY A O 1
ATOM 1677 N N . GLY A 1 217 ? -9.810 -0.180 17.106 1.00 86.88 217 GLY A N 1
ATOM 1678 C CA . GLY A 1 217 ? -8.508 -0.494 16.524 1.00 86.88 217 GLY A CA 1
ATOM 1679 C C . GLY A 1 217 ? -8.539 -0.910 15.057 1.00 86.88 217 GLY A C 1
ATOM 1680 O O . GLY A 1 217 ? -7.563 -1.480 14.593 1.00 86.88 217 GLY A O 1
ATOM 1681 N N . THR A 1 218 ? -9.613 -0.659 14.306 1.00 91.69 218 THR A N 1
ATOM 1682 C CA . THR A 1 218 ? -9.633 -0.900 12.856 1.00 91.69 218 THR A CA 1
ATOM 1683 C C . THR A 1 218 ? -10.557 0.062 12.117 1.00 91.69 218 THR A C 1
ATOM 1685 O O . THR A 1 218 ? -11.527 0.547 12.688 1.00 91.69 218 THR A O 1
ATOM 1688 N N . ILE A 1 219 ? -10.264 0.312 10.838 1.00 93.06 219 ILE A N 1
ATOM 1689 C CA . ILE A 1 219 ? -11.147 1.052 9.920 1.00 93.06 219 ILE A CA 1
ATOM 1690 C C . ILE A 1 219 ? -12.347 0.227 9.420 1.00 93.06 219 ILE A C 1
ATOM 1692 O O . ILE A 1 219 ? -13.248 0.778 8.787 1.00 93.06 219 ILE A O 1
ATOM 1696 N N . HIS A 1 220 ? -12.350 -1.084 9.670 1.00 95.06 220 HIS A N 1
ATOM 1697 C CA . HIS A 1 220 ? -13.427 -2.004 9.300 1.00 95.06 220 HIS A CA 1
ATOM 1698 C C . HIS A 1 220 ? -14.448 -2.183 10.429 1.00 95.06 220 HIS A C 1
ATOM 1700 O O . HIS A 1 220 ? -14.275 -1.669 11.532 1.00 95.06 220 HIS A O 1
ATOM 1706 N N . ASN A 1 221 ? -15.532 -2.923 10.177 1.00 93.50 221 ASN A N 1
ATOM 1707 C CA . ASN A 1 221 ? -16.527 -3.191 11.217 1.00 93.50 221 ASN A CA 1
ATOM 1708 C C . ASN A 1 221 ? -16.018 -4.191 12.269 1.00 93.50 221 ASN A C 1
ATOM 1710 O O . ASN A 1 221 ? -16.441 -4.133 13.426 1.00 93.50 221 ASN A O 1
ATOM 1714 N N . TYR A 1 222 ? -15.139 -5.112 11.871 1.00 95.31 222 TYR A N 1
ATOM 1715 C CA . TYR A 1 222 ? -14.596 -6.171 12.712 1.00 95.31 222 TYR A CA 1
ATOM 1716 C C . TYR A 1 222 ? -13.110 -6.403 12.421 1.00 95.31 222 TYR A C 1
ATOM 1718 O O . TYR A 1 222 ? -12.643 -6.243 11.296 1.00 95.31 222 TYR A O 1
ATOM 1726 N N . ALA A 1 223 ? -12.366 -6.870 13.426 1.00 96.38 223 ALA A N 1
ATOM 1727 C CA . ALA A 1 223 ? -11.050 -7.460 13.190 1.00 96.38 223 ALA A CA 1
ATOM 1728 C C . ALA A 1 223 ? -11.179 -8.743 12.347 1.00 96.38 223 ALA A C 1
ATOM 1730 O O . ALA A 1 223 ? -12.192 -9.447 12.412 1.00 96.38 223 ALA A O 1
ATOM 1731 N N . TYR A 1 224 ? -10.148 -9.097 11.587 1.00 97.31 224 TYR A N 1
ATOM 1732 C CA . TYR A 1 224 ? -10.062 -10.360 10.860 1.00 97.31 224 TYR A CA 1
ATOM 1733 C C . TYR A 1 224 ? -9.866 -11.524 11.839 1.00 97.31 224 TYR A C 1
ATOM 1735 O O . TYR A 1 224 ? -8.761 -11.836 12.280 1.00 97.31 224 TYR A O 1
ATOM 1743 N N . SER A 1 225 ? -11.023 -12.060 12.247 1.00 96.62 225 SER A N 1
ATOM 1744 C CA . SER A 1 225 ? -11.281 -13.186 13.151 1.00 96.62 225 SER A CA 1
ATOM 1745 C C . SER A 1 225 ? -11.110 -14.569 12.514 1.00 96.62 225 SER A C 1
ATOM 1747 O O . SER A 1 225 ? -11.548 -14.722 11.382 1.00 96.62 225 SER A O 1
ATOM 1749 N N . LEU A 1 226 ? -10.735 -15.629 13.233 1.00 95.00 226 LEU A N 1
ATOM 1750 C CA . LEU A 1 226 ? -11.316 -16.973 13.041 1.00 95.00 226 LEU A CA 1
ATOM 1751 C C . LEU A 1 226 ? -12.482 -17.219 14.009 1.00 95.00 226 LEU A C 1
ATOM 1753 O O . LEU A 1 226 ? -13.360 -18.036 13.725 1.00 95.00 226 LEU A O 1
ATOM 1757 N N . ASP A 1 227 ? -12.542 -16.472 15.112 1.00 96.94 227 ASP A N 1
ATOM 1758 C CA . ASP A 1 227 ? -13.656 -16.513 16.049 1.00 96.94 227 ASP A CA 1
ATOM 1759 C C . ASP A 1 227 ? -14.864 -15.768 15.463 1.00 96.94 227 ASP A C 1
ATOM 1761 O O . ASP A 1 227 ? -14.851 -14.557 15.236 1.00 96.94 227 ASP A O 1
ATOM 1765 N N . THR A 1 228 ? -15.945 -16.505 15.217 1.00 96.50 228 THR A N 1
ATOM 1766 C CA . THR A 1 228 ? -17.194 -15.953 14.669 1.00 96.50 228 THR A CA 1
ATOM 1767 C C . THR A 1 228 ? -17.951 -15.039 15.635 1.00 96.50 228 THR A C 1
ATOM 1769 O O . THR A 1 228 ? -18.893 -14.368 15.222 1.00 96.50 228 THR A O 1
ATOM 1772 N N . THR A 1 229 ? -17.569 -15.008 16.914 1.00 97.12 229 THR A N 1
ATOM 1773 C CA . THR A 1 229 ? -18.092 -14.038 17.884 1.00 97.12 229 THR A CA 1
ATOM 1774 C C . THR A 1 229 ? -17.396 -12.683 17.769 1.00 97.12 229 THR A C 1
ATOM 1776 O O . THR A 1 229 ? -18.042 -11.662 17.999 1.00 97.12 229 THR A O 1
ATOM 1779 N N . VAL A 1 230 ? -16.125 -12.669 17.347 1.00 96.56 230 VAL A N 1
ATOM 1780 C CA . VAL A 1 230 ? -15.355 -11.452 17.048 1.00 96.56 230 VAL A CA 1
ATOM 1781 C C . VAL A 1 230 ? -15.699 -10.936 15.655 1.00 96.56 230 VAL A C 1
ATOM 1783 O O . VAL A 1 230 ? -16.021 -9.763 15.503 1.00 96.56 230 VAL A O 1
ATOM 1786 N N . ASN A 1 231 ? -15.688 -11.812 14.647 1.00 97.44 231 ASN A N 1
ATOM 1787 C CA . ASN A 1 231 ? -16.050 -11.464 13.276 1.00 97.44 231 ASN A CA 1
ATOM 1788 C C . ASN A 1 231 ? -17.172 -12.382 12.754 1.00 97.44 231 ASN A C 1
ATOM 1790 O O . ASN A 1 231 ? -16.891 -13.491 12.281 1.00 97.44 231 ASN A O 1
ATOM 1794 N N . PRO A 1 232 ? -18.440 -11.930 12.820 1.00 97.00 232 PRO A N 1
ATOM 1795 C CA . PRO A 1 232 ? -19.610 -12.711 12.425 1.00 97.00 232 PRO A CA 1
ATOM 1796 C C . PRO A 1 232 ? -19.936 -12.604 10.925 1.00 97.00 232 PRO A C 1
ATOM 1798 O O . PRO A 1 232 ? -21.046 -12.961 10.509 1.00 97.00 232 PRO A O 1
ATOM 1801 N N . LEU A 1 233 ? -19.038 -12.044 10.105 1.00 97.38 233 LEU A N 1
ATOM 1802 C CA . LEU A 1 233 ? -19.305 -11.830 8.689 1.00 97.38 233 LEU A CA 1
ATOM 1803 C C . LEU A 1 233 ? -19.410 -13.155 7.932 1.00 97.38 233 LEU A C 1
ATOM 1805 O O . LEU A 1 233 ? -18.668 -14.108 8.152 1.00 97.38 233 LEU A O 1
ATOM 1809 N N . THR A 1 234 ? -20.372 -13.198 7.017 1.00 96.88 234 THR A N 1
ATOM 1810 C CA . THR A 1 234 ? -20.603 -14.298 6.079 1.00 96.88 234 THR A CA 1
ATOM 1811 C C . THR A 1 234 ? -21.006 -13.686 4.746 1.00 96.88 234 THR A C 1
ATOM 1813 O O . THR A 1 234 ? -21.407 -12.523 4.712 1.00 96.88 234 THR A O 1
ATOM 1816 N N . TYR A 1 235 ? -21.019 -14.461 3.662 1.00 97.25 235 TYR A N 1
ATOM 1817 C CA . TYR A 1 235 ? -21.500 -13.954 2.371 1.00 97.25 235 TYR A CA 1
ATOM 1818 C C . TYR A 1 235 ? -22.934 -13.387 2.444 1.00 97.25 235 TYR A C 1
ATOM 1820 O O . TYR A 1 235 ? -23.243 -12.369 1.840 1.00 97.25 235 TYR A O 1
ATOM 1828 N N . LYS A 1 236 ? -23.801 -13.959 3.295 1.00 97.25 236 LYS A N 1
ATOM 1829 C CA . LYS A 1 236 ? -25.163 -13.445 3.525 1.00 97.25 236 LYS A CA 1
ATOM 1830 C C . LYS A 1 236 ? -25.192 -12.060 4.191 1.00 97.25 236 LYS A C 1
ATOM 1832 O O . LYS A 1 236 ? -26.216 -11.384 4.168 1.00 97.25 236 LYS A O 1
ATOM 1837 N N . THR A 1 237 ? -24.093 -11.613 4.799 1.00 96.44 237 THR A N 1
ATOM 1838 C CA . THR A 1 237 ? -23.996 -10.251 5.337 1.00 96.44 237 THR A CA 1
ATOM 1839 C C . THR A 1 237 ? -24.126 -9.191 4.240 1.00 96.44 237 THR A C 1
ATOM 1841 O O . THR A 1 237 ? -24.613 -8.105 4.540 1.00 96.44 237 THR A O 1
ATOM 1844 N N . LEU A 1 238 ? -23.812 -9.516 2.981 1.00 95.69 238 LEU A N 1
ATOM 1845 C CA . LEU A 1 238 ? -23.970 -8.594 1.852 1.00 95.69 238 LEU A CA 1
ATOM 1846 C C . LEU A 1 238 ? -25.432 -8.177 1.603 1.00 95.69 238 LEU A C 1
ATOM 1848 O O . LEU A 1 238 ? -25.676 -7.101 1.069 1.00 95.69 238 LEU A O 1
ATOM 1852 N N . ASP A 1 239 ? -26.412 -8.961 2.073 1.00 95.31 239 ASP A N 1
ATOM 1853 C CA . ASP A 1 239 ? -27.837 -8.601 2.009 1.00 95.31 239 ASP A CA 1
ATOM 1854 C C . ASP A 1 239 ? -28.223 -7.488 3.010 1.00 95.31 239 ASP A C 1
ATOM 1856 O O . ASP A 1 239 ? -29.347 -6.973 2.980 1.00 95.31 239 ASP A O 1
ATOM 1860 N N . LYS A 1 240 ? -27.343 -7.149 3.965 1.00 93.81 240 LYS A N 1
ATOM 1861 C CA . LYS A 1 240 ? -27.649 -6.195 5.037 1.00 93.81 240 LYS A CA 1
ATOM 1862 C C . LYS A 1 240 ? -27.438 -4.743 4.582 1.00 93.81 240 LYS A C 1
ATOM 1864 O O . LYS A 1 240 ? -26.507 -4.448 3.832 1.00 93.81 240 LYS A O 1
ATOM 1869 N N . PRO A 1 241 ? -28.230 -3.791 5.113 1.00 90.50 241 PRO A N 1
ATOM 1870 C CA . PRO A 1 241 ? -27.958 -2.369 4.933 1.00 90.50 241 PRO A CA 1
ATOM 1871 C C . PRO A 1 241 ? -26.531 -2.012 5.376 1.00 90.50 241 PRO A C 1
ATOM 1873 O O . PRO A 1 241 ? -26.076 -2.477 6.418 1.00 90.50 241 PRO A O 1
ATOM 1876 N N . GLY A 1 242 ? -25.844 -1.177 4.595 1.00 83.94 242 GLY A N 1
ATOM 1877 C CA . GLY A 1 242 ? -24.461 -0.755 4.863 1.00 83.94 242 GLY A CA 1
ATOM 1878 C C . GLY A 1 242 ? -23.386 -1.505 4.066 1.00 83.94 242 GLY A C 1
ATOM 1879 O O . GLY A 1 242 ? -22.306 -0.959 3.881 1.00 83.94 242 GLY A O 1
ATOM 1880 N N . TYR A 1 243 ? -23.691 -2.678 3.498 1.00 89.94 243 TYR A N 1
ATOM 1881 C CA . TYR A 1 243 ? -22.745 -3.478 2.698 1.00 89.94 243 TYR A CA 1
ATOM 1882 C C . TYR A 1 243 ? -22.872 -3.206 1.191 1.00 89.94 243 TYR A C 1
ATOM 1884 O O . TYR A 1 243 ? -23.058 -4.109 0.385 1.00 89.94 243 TYR A O 1
ATOM 1892 N N . TRP A 1 244 ? -22.804 -1.928 0.809 1.00 86.25 244 TRP A N 1
ATOM 1893 C CA . TRP A 1 244 ? -22.856 -1.476 -0.593 1.00 86.25 244 TRP A CA 1
ATOM 1894 C C . TRP A 1 244 ? -21.558 -0.801 -1.060 1.00 86.25 244 TRP A C 1
ATOM 1896 O O . TRP A 1 244 ? -21.337 -0.670 -2.262 1.00 86.25 244 TRP A O 1
ATOM 1906 N N . GLY A 1 245 ? -20.706 -0.363 -0.128 1.00 89.81 245 GLY A N 1
ATOM 1907 C CA . GLY A 1 245 ? -19.384 0.181 -0.432 1.00 89.81 245 GLY A CA 1
ATOM 1908 C C . GLY A 1 245 ? -18.352 -0.926 -0.640 1.00 89.81 245 GLY A C 1
ATOM 1909 O O . GLY A 1 245 ? -18.411 -1.957 0.032 1.00 89.81 245 GLY A O 1
ATOM 1910 N N . VAL A 1 246 ? -17.384 -0.691 -1.531 1.00 92.88 246 VAL A N 1
ATOM 1911 C CA . VAL A 1 246 ? -16.369 -1.696 -1.894 1.00 92.88 246 VAL A CA 1
ATOM 1912 C C . VAL A 1 246 ? -15.573 -2.202 -0.690 1.00 92.88 246 VAL A C 1
ATOM 1914 O O . VAL A 1 246 ? -15.397 -3.406 -0.557 1.00 92.88 246 VAL A O 1
ATOM 1917 N N . HIS A 1 247 ? -15.218 -1.327 0.257 1.00 93.62 247 HIS A N 1
ATOM 1918 C CA . HIS A 1 247 ? -14.500 -1.718 1.475 1.00 93.62 247 HIS A CA 1
ATOM 1919 C C . HIS A 1 247 ? -15.340 -2.604 2.411 1.00 93.62 247 HIS A C 1
ATOM 1921 O O . HIS A 1 247 ? -14.831 -3.573 2.959 1.00 93.62 247 HIS A O 1
ATOM 1927 N N . ALA A 1 248 ? -16.637 -2.315 2.580 1.00 93.88 248 ALA A N 1
ATOM 1928 C CA . ALA A 1 248 ? -17.506 -3.098 3.467 1.00 93.88 248 ALA A CA 1
ATOM 1929 C C . ALA A 1 248 ? -17.755 -4.511 2.916 1.00 93.88 248 ALA A C 1
ATOM 1931 O O . ALA A 1 248 ? -17.795 -5.487 3.658 1.00 93.88 248 ALA A O 1
ATOM 1932 N N . ILE A 1 249 ? -17.912 -4.629 1.597 1.00 96.31 249 ILE A N 1
ATOM 1933 C CA . ILE A 1 249 ? -18.027 -5.928 0.928 1.00 96.31 249 ILE A CA 1
ATOM 1934 C C . ILE A 1 249 ? -16.659 -6.640 0.931 1.00 96.31 249 ILE A C 1
ATOM 1936 O O . ILE A 1 249 ? -16.600 -7.846 1.162 1.00 96.31 249 ILE A O 1
ATOM 1940 N N . GLY A 1 250 ? -15.566 -5.900 0.723 1.00 97.38 250 GLY A N 1
ATOM 1941 C CA . GLY A 1 250 ? -14.196 -6.412 0.762 1.00 97.38 250 GLY A CA 1
ATOM 1942 C C . GLY A 1 250 ? -13.813 -7.003 2.113 1.00 97.38 250 GLY A C 1
ATOM 1943 O O . GLY A 1 250 ? -13.216 -8.072 2.146 1.00 97.38 250 GLY A O 1
ATOM 1944 N N . GLU A 1 251 ? -14.276 -6.407 3.213 1.00 96.56 251 GLU A N 1
ATOM 1945 C CA . GLU A 1 251 ? -14.121 -6.950 4.568 1.00 96.56 251 GLU A CA 1
ATOM 1946 C C . GLU A 1 251 ? -14.719 -8.363 4.696 1.00 96.56 251 GLU A C 1
ATOM 1948 O O . GLU A 1 251 ? -14.126 -9.261 5.296 1.00 96.56 251 GLU A O 1
ATOM 1953 N N . VAL A 1 252 ? -15.885 -8.601 4.083 1.00 97.81 252 VAL A N 1
ATOM 1954 C CA . VAL A 1 252 ? -16.495 -9.940 4.051 1.00 97.81 252 VAL A CA 1
ATOM 1955 C C . VAL A 1 252 ? -15.636 -10.905 3.238 1.00 97.81 252 VAL A C 1
ATOM 1957 O O . VAL A 1 252 ? -15.474 -12.055 3.644 1.00 97.81 252 VAL A O 1
ATOM 1960 N N . TRP A 1 253 ? -15.087 -10.455 2.107 1.00 98.31 253 TRP A N 1
ATOM 1961 C CA . TRP A 1 253 ? -14.224 -11.275 1.256 1.00 98.31 253 TRP A CA 1
ATOM 1962 C C . TRP A 1 253 ? -12.916 -11.649 1.958 1.00 98.31 253 TRP A C 1
ATOM 1964 O O . TRP A 1 253 ? -12.592 -12.830 2.037 1.00 98.31 253 TRP A O 1
ATOM 1974 N N . ALA A 1 254 ? -12.217 -10.676 2.546 1.00 98.00 254 ALA A N 1
ATOM 1975 C CA . ALA A 1 254 ? -10.988 -10.894 3.306 1.00 98.00 254 ALA A CA 1
ATOM 1976 C C . ALA A 1 254 ? -11.191 -11.852 4.485 1.00 98.00 254 ALA A C 1
ATOM 1978 O O . ALA A 1 254 ? -10.340 -12.690 4.739 1.00 98.00 254 ALA A O 1
ATOM 1979 N N . LYS A 1 255 ? -12.341 -11.780 5.170 1.00 97.25 255 LYS A N 1
ATOM 1980 C CA . LYS A 1 255 ? -12.703 -12.715 6.247 1.00 97.25 255 LYS A CA 1
ATOM 1981 C C . LYS A 1 255 ? -12.933 -14.157 5.759 1.00 97.25 255 LYS A C 1
ATOM 1983 O O . LYS A 1 255 ? -12.849 -15.087 6.561 1.00 97.25 255 LYS A O 1
ATOM 1988 N N . ILE A 1 256 ? -13.308 -14.359 4.495 1.00 96.94 256 ILE A N 1
ATOM 1989 C CA . ILE A 1 256 ? -13.519 -15.701 3.927 1.00 96.94 256 ILE A CA 1
ATOM 1990 C C . ILE A 1 256 ? -12.186 -16.374 3.566 1.00 96.94 256 ILE A C 1
ATOM 1992 O O . ILE A 1 256 ? -12.109 -17.604 3.644 1.00 96.94 256 ILE A O 1
ATOM 1996 N N . LEU A 1 257 ? -11.192 -15.587 3.143 1.00 96.25 257 LEU A N 1
ATOM 1997 C CA . LEU A 1 257 ? -9.846 -16.042 2.778 1.00 96.25 257 LEU A CA 1
ATOM 1998 C C . LEU A 1 257 ? -9.032 -16.466 4.012 1.00 96.25 257 LEU A C 1
ATOM 2000 O O . LEU A 1 257 ? -8.291 -17.467 3.878 1.00 96.25 257 LEU A O 1
#

pLDDT: mean 94.13, std 6.09, range [67.12, 98.62]

Sequence (257 aa):
NNIFAHENWDGRNAWMYNRHPEGSIEAPTDITITPSVTFSYPYTPNPADTEEDSMAEAQSHIKATVTQWFYTSDMAHDLFYRYGFTEAASNFQQYNFGRGGAEGDSVITNVQDGSVFNNANFITPPDGQNSHCWMYLWNITSPCPDGDIEAGIVIHKLAHGLSMCLTDGPKNSGCLGWGESGSMGEGWADFTTTSVHSTSTYSDYTMGAWASNHEGGTIHNYAYSLDTTVNPLTYKTLDKPGYWGVHAIGEVWAKIL

Radius of gyration: 19.34 Å; chains: 1; bounding box: 68×42×42 Å

Foldseek 3Di:
DAEDFAAAQVLDPDAPPGDADPADWDDDPDPVDDTDGHQDDDDDQDFDPDQVRLLVSVVVCRHVLSVLLVVLRVVLLVVVVVVPCAQQLQHAAQDRPPVHWAHHAHEYEHFQHNPDADAKAWDAAATNHHIYIYFHWHSPHTNTDGRSNVSLRSQLRVLLNVLQCNQVHRHDSCQLVDDLSVLLSNLSSNLRSVVVVDDPDDDFAAPCQVNHVDDQRHPAPFTLDPDCVRPVAEQCCCVDPPNGDSPHSSSSNNSVD